Protein AF-A0A7C2WSY9-F1 (afdb_monomer)

Structure (mmCIF, N/CA/C/O backbone):
data_AF-A0A7C2WSY9-F1
#
_entry.id   AF-A0A7C2WSY9-F1
#
loop_
_atom_site.group_PDB
_atom_site.id
_atom_site.type_symbol
_atom_site.label_atom_id
_atom_site.label_alt_id
_atom_site.label_comp_id
_atom_site.label_asym_id
_atom_site.label_entity_id
_atom_site.label_seq_id
_atom_site.pdbx_PDB_ins_code
_atom_site.Cartn_x
_atom_site.Cartn_y
_atom_site.Cartn_z
_atom_site.occupancy
_atom_site.B_iso_or_equiv
_atom_site.auth_seq_id
_atom_site.auth_comp_id
_atom_site.auth_asym_id
_atom_site.auth_atom_id
_atom_site.pdbx_PDB_model_num
ATOM 1 N N . MET A 1 1 ? 40.449 -12.093 52.327 1.00 39.75 1 MET A N 1
ATOM 2 C CA . MET A 1 1 ? 40.693 -12.736 51.016 1.00 39.75 1 MET A CA 1
ATOM 3 C C . MET A 1 1 ? 39.395 -12.578 50.233 1.00 39.75 1 MET A C 1
ATOM 5 O O . MET A 1 1 ? 38.445 -13.254 50.571 1.00 39.75 1 MET A O 1
ATOM 9 N N . GLY A 1 2 ? 39.180 -11.594 49.364 1.00 43.72 2 GLY A N 1
ATOM 10 C CA . GLY A 1 2 ? 40.119 -10.912 48.481 1.00 43.72 2 GLY A CA 1
ATOM 11 C C . GLY A 1 2 ? 40.307 -11.755 47.226 1.00 43.72 2 GLY A C 1
ATOM 12 O O . GLY A 1 2 ? 41.132 -12.657 47.280 1.00 43.72 2 GLY A O 1
ATOM 13 N N . MET A 1 3 ? 39.530 -11.483 46.171 1.00 40.66 3 MET A N 1
ATOM 14 C CA . MET A 1 3 ? 39.887 -11.719 44.763 1.00 40.66 3 MET A CA 1
ATOM 15 C C . MET A 1 3 ? 38.864 -11.041 43.839 1.00 40.66 3 MET A C 1
ATOM 17 O O . MET A 1 3 ? 37.835 -11.588 43.460 1.00 40.66 3 MET A O 1
ATOM 21 N N . ASP A 1 4 ? 39.198 -9.790 43.556 1.00 42.44 4 ASP A N 1
ATOM 22 C CA . ASP A 1 4 ? 38.960 -9.057 42.319 1.00 42.44 4 ASP A CA 1
ATOM 23 C C . ASP A 1 4 ? 39.739 -9.728 41.174 1.00 42.44 4 ASP A C 1
ATOM 25 O O . ASP A 1 4 ? 40.917 -10.010 41.388 1.00 42.44 4 ASP A O 1
ATOM 29 N N . VAL A 1 5 ? 39.126 -9.972 40.003 1.00 46.88 5 VAL A N 1
ATOM 30 C CA . VAL A 1 5 ? 39.803 -9.855 38.692 1.00 46.88 5 VAL A CA 1
ATOM 31 C C . VAL A 1 5 ? 38.767 -9.622 37.581 1.00 46.88 5 VAL A C 1
ATOM 33 O O . VAL A 1 5 ? 37.998 -10.512 37.214 1.00 46.88 5 VAL A O 1
ATOM 36 N N . GLY A 1 6 ? 38.787 -8.419 37.009 1.00 38.09 6 GLY A N 1
ATOM 37 C CA . GLY A 1 6 ? 38.085 -8.073 35.779 1.00 38.09 6 GLY A CA 1
ATOM 38 C C . GLY A 1 6 ? 38.736 -8.619 34.501 1.00 38.09 6 GLY A C 1
ATOM 39 O O . GLY A 1 6 ? 39.876 -9.082 34.475 1.00 38.09 6 GLY A O 1
ATOM 40 N N . SER A 1 7 ? 38.014 -8.505 33.387 1.00 41.22 7 SER A N 1
ATOM 41 C CA . SER A 1 7 ? 38.583 -8.569 32.036 1.00 41.22 7 SER A CA 1
ATOM 42 C C . SER A 1 7 ? 37.776 -7.710 31.053 1.00 41.22 7 SER A C 1
ATOM 44 O O . SER A 1 7 ? 36.587 -7.486 31.278 1.00 41.22 7 SER A O 1
ATOM 46 N N . PRO A 1 8 ? 38.418 -7.157 30.003 1.00 52.62 8 PRO A N 1
ATOM 47 C CA . PRO A 1 8 ? 38.040 -5.865 29.441 1.00 52.62 8 PRO A CA 1
ATOM 48 C C . PRO A 1 8 ? 37.325 -5.975 28.089 1.00 52.62 8 PRO A C 1
ATOM 50 O O . PRO A 1 8 ? 37.760 -6.700 27.194 1.00 52.62 8 PRO A O 1
ATOM 53 N N . VAL A 1 9 ? 36.289 -5.157 27.891 1.00 44.16 9 VAL A N 1
ATOM 54 C CA . VAL A 1 9 ? 35.639 -4.970 26.586 1.00 44.16 9 VAL A CA 1
ATOM 55 C C . VAL A 1 9 ? 36.318 -3.816 25.848 1.00 44.16 9 VAL A C 1
ATOM 57 O O . VAL A 1 9 ? 36.380 -2.686 26.334 1.00 44.16 9 VAL A O 1
ATOM 60 N N . ARG A 1 10 ? 36.868 -4.108 24.665 1.00 39.12 10 ARG A N 1
ATOM 61 C CA . ARG A 1 10 ? 37.492 -3.137 23.760 1.00 39.12 10 ARG A CA 1
ATOM 62 C C . ARG A 1 10 ? 36.518 -2.696 22.661 1.00 39.12 10 ARG A C 1
ATOM 64 O O . ARG A 1 10 ? 35.954 -3.531 21.973 1.00 39.12 10 ARG A O 1
ATOM 71 N N . PHE A 1 11 ? 36.520 -1.377 22.441 1.00 35.31 11 PHE A N 1
ATOM 72 C CA . PHE A 1 11 ? 36.383 -0.649 21.167 1.00 35.31 11 PHE A CA 1
ATOM 73 C C . PHE A 1 11 ? 35.037 -0.630 20.419 1.00 35.31 11 PHE A C 1
ATOM 75 O O . PHE A 1 11 ? 34.724 -1.552 19.683 1.00 35.31 11 PHE A O 1
ATOM 82 N N . TRP A 1 12 ? 34.403 0.554 20.382 1.00 32.97 12 TRP A N 1
ATOM 83 C CA . TRP A 1 12 ? 34.396 1.419 19.184 1.00 32.97 12 TRP A CA 1
ATOM 84 C C . TRP A 1 12 ? 33.869 2.831 19.525 1.00 32.97 12 TRP A C 1
ATOM 86 O O . TRP A 1 12 ? 32.795 2.977 20.098 1.00 32.97 12 TRP A O 1
ATOM 96 N N . ARG A 1 13 ? 34.624 3.890 19.194 1.00 42.78 13 ARG A N 1
ATOM 97 C CA . ARG A 1 13 ? 34.192 5.302 19.297 1.00 42.78 13 ARG A CA 1
ATOM 98 C C . ARG A 1 13 ? 34.085 5.897 17.887 1.00 42.78 13 ARG A C 1
ATOM 100 O O . ARG A 1 13 ? 35.075 5.813 17.158 1.00 42.78 13 ARG A O 1
ATOM 107 N N . PRO A 1 14 ? 32.982 6.567 17.506 1.00 47.06 14 PRO A N 1
ATOM 108 C CA . PRO A 1 14 ? 32.918 7.294 16.245 1.00 47.06 14 PRO A CA 1
ATOM 109 C C . PRO A 1 14 ? 33.588 8.671 16.365 1.00 47.06 14 PRO A C 1
ATOM 111 O O . PRO A 1 14 ? 33.345 9.430 17.305 1.00 47.06 14 PRO A O 1
ATOM 114 N N . ARG A 1 15 ? 34.429 9.008 15.380 1.00 39.44 15 ARG A N 1
ATOM 115 C CA . ARG A 1 15 ? 34.988 10.351 15.167 1.00 39.44 15 ARG A CA 1
ATOM 116 C C . ARG A 1 15 ? 33.919 11.255 14.540 1.00 39.44 15 ARG A C 1
ATOM 118 O O . ARG A 1 15 ? 33.453 10.968 13.445 1.00 39.44 15 ARG A O 1
ATOM 125 N N . ARG A 1 16 ? 33.582 12.368 15.199 1.00 48.66 16 ARG A N 1
ATOM 126 C CA . ARG A 1 16 ? 32.858 13.500 14.589 1.00 48.66 16 ARG A CA 1
ATOM 127 C C . ARG A 1 16 ? 33.853 14.438 13.883 1.00 48.66 16 ARG A C 1
ATOM 129 O O . ARG A 1 16 ? 34.928 14.672 14.440 1.00 48.66 16 ARG A O 1
ATOM 136 N N . PRO A 1 17 ? 33.526 15.007 12.710 1.00 47.44 17 PRO A N 1
ATOM 137 C CA . PRO A 1 17 ? 34.321 16.063 12.093 1.00 47.44 17 PRO A CA 1
ATOM 138 C C . PRO A 1 17 ? 33.968 17.422 12.722 1.00 47.44 17 PRO A C 1
ATOM 140 O O . PRO A 1 17 ? 32.801 17.799 12.797 1.00 47.44 17 PRO A O 1
ATOM 143 N N . MET A 1 18 ? 34.973 18.168 13.188 1.00 41.06 18 MET A N 1
ATOM 144 C CA . MET A 1 18 ? 34.807 19.574 13.568 1.00 41.06 18 MET A CA 1
ATOM 145 C C . MET A 1 18 ? 34.804 20.451 12.311 1.00 41.06 18 MET A C 1
ATOM 147 O O . MET A 1 18 ? 35.831 20.595 11.650 1.00 41.06 18 MET A O 1
ATOM 151 N N . CYS A 1 19 ? 33.669 21.099 12.045 1.00 39.06 19 CYS A N 1
ATOM 152 C CA . CYS A 1 19 ? 33.615 22.355 11.303 1.00 39.06 19 CYS A CA 1
ATOM 153 C C . CYS A 1 19 ? 34.412 23.417 12.070 1.00 39.06 19 CYS A C 1
ATOM 155 O O . CYS A 1 19 ? 34.087 23.735 13.214 1.00 39.06 19 CYS A O 1
ATOM 157 N N . ARG A 1 20 ? 35.438 23.998 11.441 1.00 44.50 20 ARG A N 1
ATOM 158 C CA . ARG A 1 20 ? 36.060 25.234 11.922 1.00 44.50 20 ARG A CA 1
ATOM 159 C C . ARG A 1 20 ? 35.794 26.342 10.915 1.00 44.50 20 ARG A C 1
ATOM 161 O O . ARG A 1 20 ? 36.256 26.295 9.780 1.00 44.50 20 ARG A O 1
ATOM 168 N N . MET A 1 21 ? 35.013 27.304 11.395 1.00 39.88 21 MET A N 1
ATOM 169 C CA . MET A 1 21 ? 34.672 28.589 10.802 1.00 39.88 21 MET A CA 1
ATOM 170 C C . MET A 1 21 ? 35.836 29.244 10.054 1.00 39.88 21 MET A C 1
ATOM 172 O O . MET A 1 21 ? 36.931 29.418 10.595 1.00 39.88 21 MET A O 1
ATOM 176 N N . GLN A 1 22 ? 35.527 29.712 8.848 1.00 40.06 22 GLN A N 1
ATOM 177 C CA . GLN A 1 22 ? 36.238 30.798 8.190 1.00 40.06 22 GLN A CA 1
ATOM 178 C C . GLN A 1 22 ? 36.118 32.063 9.054 1.00 40.06 22 GLN A C 1
ATOM 180 O O . GLN A 1 22 ? 35.025 32.584 9.260 1.00 40.06 22 GLN A O 1
ATOM 185 N N . ARG A 1 23 ? 37.250 32.575 9.544 1.00 43.72 23 ARG A N 1
ATOM 186 C CA . ARG A 1 23 ? 37.395 33.993 9.885 1.00 43.72 23 ARG A CA 1
ATOM 187 C C . ARG A 1 23 ? 38.356 34.609 8.886 1.00 43.72 23 ARG A C 1
ATOM 189 O O . ARG A 1 23 ? 39.555 34.345 8.921 1.00 43.72 23 ARG A O 1
ATOM 196 N N . ALA A 1 24 ? 37.796 35.410 7.992 1.00 44.59 24 ALA A N 1
ATOM 197 C CA . ALA A 1 24 ? 38.531 36.435 7.283 1.00 44.59 24 ALA A CA 1
ATOM 198 C C . ALA A 1 24 ? 38.871 37.543 8.289 1.00 44.59 24 ALA A C 1
ATOM 200 O O . ALA A 1 24 ? 37.976 38.140 8.880 1.00 44.59 24 ALA A O 1
ATOM 201 N N . SER A 1 25 ? 40.158 37.801 8.502 1.00 41.53 25 SER A N 1
ATOM 202 C CA . SER A 1 25 ? 40.624 39.070 9.060 1.00 41.53 25 SER A CA 1
ATOM 203 C C . SER A 1 25 ? 42.056 39.317 8.594 1.00 41.53 25 SER A C 1
ATOM 205 O O . SER A 1 25 ? 42.996 38.656 9.034 1.00 41.53 25 SER A O 1
ATOM 207 N N . GLU A 1 26 ? 42.161 40.219 7.625 1.00 47.66 26 GLU A N 1
ATOM 208 C CA . GLU A 1 26 ? 43.155 41.287 7.517 1.00 47.66 26 GLU A CA 1
ATOM 209 C C . GLU A 1 26 ? 44.466 41.106 8.293 1.00 47.66 26 GLU A C 1
ATOM 211 O O . GLU A 1 26 ? 44.500 41.169 9.520 1.00 47.66 26 GLU A O 1
ATOM 216 N N . ARG A 1 27 ? 45.579 41.018 7.555 1.00 45.59 27 ARG A N 1
ATOM 217 C CA . ARG A 1 27 ? 46.888 41.496 8.020 1.00 45.59 27 ARG A CA 1
ATOM 218 C C . ARG A 1 27 ? 47.786 41.853 6.837 1.00 45.59 27 ARG A C 1
ATOM 220 O O . ARG A 1 27 ? 48.470 41.016 6.263 1.00 45.59 27 ARG A O 1
ATOM 227 N N . SER A 1 28 ? 47.696 43.135 6.486 1.00 43.44 28 SER A N 1
ATOM 228 C CA . SER A 1 28 ? 48.807 44.063 6.241 1.00 43.44 28 SER A CA 1
ATOM 229 C C . SER A 1 28 ? 50.078 43.511 5.584 1.00 43.44 28 SER A C 1
ATOM 231 O O . SER A 1 28 ? 50.844 42.756 6.188 1.00 43.44 28 SER A O 1
ATOM 233 N N . MET A 1 29 ? 50.352 44.043 4.390 1.00 48.12 29 MET A N 1
ATOM 234 C CA . MET A 1 29 ? 51.650 44.045 3.721 1.00 48.12 29 MET A CA 1
ATOM 235 C C . MET A 1 29 ? 52.796 44.337 4.699 1.00 48.12 29 MET A C 1
ATOM 237 O O . MET A 1 29 ? 52.924 45.443 5.218 1.00 48.12 29 MET A O 1
ATOM 241 N N . ALA A 1 30 ? 53.675 43.358 4.882 1.00 42.97 30 ALA A N 1
ATOM 242 C CA . ALA A 1 30 ? 55.014 43.567 5.406 1.00 42.97 30 ALA A CA 1
ATOM 243 C C . ALA A 1 30 ? 56.000 42.936 4.422 1.00 42.97 30 ALA A C 1
ATOM 245 O O . ALA A 1 30 ? 56.237 41.728 4.423 1.00 42.97 30 ALA A O 1
ATOM 246 N N . LEU A 1 31 ? 56.552 43.788 3.556 1.00 49.16 31 LEU A N 1
ATOM 247 C CA . LEU A 1 31 ? 57.730 43.525 2.738 1.00 49.16 31 LEU A CA 1
ATOM 248 C C . LEU A 1 31 ? 58.877 43.056 3.643 1.00 49.16 31 LEU A C 1
ATOM 250 O O . LEU A 1 31 ? 59.595 43.861 4.233 1.00 49.16 31 LEU A O 1
ATOM 254 N N . LYS A 1 32 ? 59.070 41.740 3.745 1.00 42.69 32 LYS A N 1
ATOM 255 C CA . LYS A 1 32 ? 60.315 41.152 4.236 1.00 42.69 32 LYS A CA 1
ATOM 256 C C . LYS A 1 32 ? 61.066 40.569 3.053 1.00 42.69 32 LYS A C 1
ATOM 258 O O . LYS A 1 32 ? 60.797 39.464 2.596 1.00 42.69 32 LYS A O 1
ATOM 263 N N . SER A 1 33 ? 62.015 41.375 2.584 1.00 52.19 33 SER A N 1
ATOM 264 C CA . SER A 1 33 ? 63.174 40.979 1.791 1.00 52.19 33 SER A CA 1
ATOM 265 C C . SER A 1 33 ? 63.771 39.684 2.353 1.00 52.19 33 SER A C 1
ATOM 267 O O . SER A 1 33 ? 64.466 39.674 3.370 1.00 52.19 33 SER A O 1
ATOM 269 N N . GLY A 1 34 ? 63.428 38.569 1.714 1.00 39.06 34 GLY A N 1
ATOM 270 C CA . GLY A 1 34 ? 63.966 37.248 1.990 1.00 39.06 34 GLY A CA 1
ATOM 271 C C . GLY A 1 34 ? 64.846 36.845 0.822 1.00 39.06 34 GLY A C 1
ATOM 272 O O . GLY A 1 34 ? 64.336 36.469 -0.227 1.00 39.06 34 GLY A O 1
ATOM 273 N N . ARG A 1 35 ? 66.167 36.960 1.012 1.00 41.06 35 ARG A N 1
ATOM 274 C CA . ARG A 1 35 ? 67.227 36.412 0.151 1.00 41.06 35 ARG A CA 1
ATOM 275 C C . ARG A 1 35 ? 66.751 35.173 -0.605 1.00 41.06 35 ARG A C 1
ATOM 277 O O . ARG A 1 35 ? 66.494 34.138 0.009 1.00 41.06 35 ARG A O 1
ATOM 284 N N . THR A 1 36 ? 66.740 35.253 -1.930 1.00 45.00 36 THR A N 1
ATOM 285 C CA . THR A 1 36 ? 66.727 34.085 -2.807 1.00 45.00 36 THR A CA 1
ATOM 286 C C . THR A 1 36 ? 67.952 33.234 -2.475 1.00 45.00 36 THR A C 1
ATOM 288 O O . THR A 1 36 ? 69.049 33.466 -2.985 1.00 45.00 36 THR A O 1
ATOM 291 N N . LYS A 1 37 ? 67.796 32.259 -1.571 1.00 41.31 37 LYS A N 1
ATOM 292 C CA . LYS A 1 37 ? 68.724 31.133 -1.474 1.00 41.31 37 LYS A CA 1
ATOM 293 C C . LYS A 1 37 ? 68.698 30.488 -2.854 1.00 41.31 37 LYS A C 1
ATOM 295 O O . LYS A 1 37 ? 67.697 29.873 -3.215 1.00 41.31 37 LYS A O 1
ATOM 300 N N . LYS A 1 38 ? 69.774 30.670 -3.628 1.00 46.44 38 LYS A N 1
ATOM 301 C CA . LYS A 1 38 ? 70.096 29.804 -4.762 1.00 46.44 38 LYS A CA 1
ATOM 302 C C . LYS A 1 38 ? 69.968 28.376 -4.237 1.00 46.44 38 LYS A C 1
ATOM 304 O O . LYS A 1 38 ? 70.809 27.930 -3.459 1.00 46.44 38 LYS A O 1
ATOM 309 N N . LYS A 1 39 ? 68.878 27.695 -4.592 1.00 49.38 39 LYS A N 1
ATOM 310 C CA . LYS A 1 39 ? 68.845 26.241 -4.533 1.00 49.38 39 LYS A CA 1
ATOM 311 C C . LYS A 1 39 ? 69.906 25.828 -5.542 1.00 49.38 39 LYS A C 1
ATOM 313 O O . LYS A 1 39 ? 69.712 26.020 -6.738 1.00 49.38 39 LYS A O 1
ATOM 318 N N . ASN A 1 40 ? 71.066 25.398 -5.052 1.00 49.59 40 ASN A N 1
ATOM 319 C CA . ASN A 1 40 ? 71.964 24.602 -5.872 1.00 49.59 40 ASN A CA 1
ATOM 320 C C . ASN A 1 40 ? 71.099 23.447 -6.371 1.00 49.59 40 ASN A C 1
ATOM 322 O O . ASN A 1 40 ? 70.603 22.684 -5.542 1.00 49.59 40 ASN A O 1
ATOM 326 N N . LEU A 1 41 ? 70.816 23.413 -7.677 1.00 53.09 41 LEU A N 1
ATOM 327 C CA . LEU A 1 41 ? 70.209 22.246 -8.297 1.00 53.09 41 LEU A CA 1
ATOM 328 C C . LEU A 1 41 ? 71.143 21.089 -7.963 1.00 53.09 41 LEU A C 1
ATOM 330 O O . LEU A 1 41 ? 72.295 21.071 -8.400 1.00 53.09 41 LEU A O 1
ATOM 334 N N . ASP A 1 42 ? 70.672 20.206 -7.091 1.00 54.22 42 ASP A N 1
ATOM 335 C CA . ASP A 1 42 ? 71.395 19.003 -6.738 1.00 54.22 42 ASP A CA 1
ATOM 336 C C . ASP A 1 42 ? 71.545 18.195 -8.030 1.00 54.22 42 ASP A C 1
ATOM 338 O O . ASP A 1 42 ? 70.584 18.001 -8.776 1.00 54.22 42 ASP A O 1
ATOM 342 N N . ILE A 1 43 ? 72.762 17.754 -8.335 1.00 55.97 43 ILE A N 1
ATOM 343 C CA . ILE A 1 43 ? 73.077 17.008 -9.564 1.00 55.97 43 ILE A CA 1
ATOM 344 C C . ILE A 1 43 ? 72.234 15.715 -9.632 1.00 55.97 43 ILE A C 1
ATOM 346 O O . ILE A 1 43 ? 71.974 15.186 -10.713 1.00 55.97 43 ILE A O 1
ATOM 350 N N . ARG A 1 44 ? 71.719 15.252 -8.483 1.00 57.16 44 ARG A N 1
ATOM 351 C CA . ARG A 1 44 ? 70.756 14.149 -8.364 1.00 57.16 44 ARG A CA 1
ATOM 352 C C . ARG A 1 44 ? 69.373 14.440 -8.966 1.00 57.16 44 ARG A C 1
ATOM 354 O O . ARG A 1 44 ? 68.796 13.516 -9.530 1.00 57.16 44 ARG A O 1
ATOM 361 N N . ASP A 1 45 ? 68.878 15.680 -8.919 1.00 55.06 45 ASP A N 1
ATOM 362 C CA . ASP A 1 45 ? 67.602 16.069 -9.557 1.00 55.06 45 ASP A CA 1
ATOM 363 C C . ASP A 1 45 ? 67.727 16.144 -11.085 1.00 55.06 45 ASP A C 1
ATOM 365 O O . ASP A 1 45 ? 66.775 15.894 -11.817 1.00 55.06 45 ASP A O 1
ATOM 369 N N . VAL A 1 46 ? 68.923 16.444 -11.596 1.00 55.62 46 VAL A N 1
ATOM 370 C CA . VAL A 1 46 ? 69.190 16.404 -13.043 1.00 55.62 46 VAL A CA 1
ATOM 371 C C . VAL A 1 46 ? 69.315 14.951 -13.523 1.00 55.62 46 VAL A C 1
ATOM 373 O O . VAL A 1 46 ? 68.833 14.610 -14.599 1.00 55.62 46 VAL A O 1
ATOM 376 N N . GLY A 1 47 ? 69.896 14.068 -12.702 1.00 57.72 47 GLY A N 1
ATOM 377 C CA . GLY A 1 47 ? 69.975 12.630 -12.980 1.00 57.72 47 GLY A CA 1
ATOM 378 C C . GLY A 1 47 ? 68.616 11.914 -12.980 1.00 57.72 47 GLY A C 1
ATOM 379 O O . GLY A 1 47 ? 68.379 11.057 -13.834 1.00 57.72 47 GLY A O 1
ATOM 380 N N . SER A 1 48 ? 67.693 12.281 -12.082 1.00 56.91 48 SER A N 1
ATOM 381 C CA . SER A 1 48 ? 66.319 11.747 -12.085 1.00 56.91 48 SER A CA 1
ATOM 382 C C . SER A 1 48 ? 65.508 12.233 -13.295 1.00 56.91 48 SER A C 1
ATOM 384 O O . SER A 1 48 ? 64.730 11.471 -13.856 1.00 56.91 48 SER A O 1
ATOM 386 N N . MET A 1 49 ? 65.746 13.456 -13.779 1.00 49.94 49 MET A N 1
ATOM 387 C CA . MET A 1 49 ? 65.114 13.953 -15.009 1.00 49.94 49 MET A CA 1
ATOM 388 C C . MET A 1 49 ? 65.661 13.301 -16.289 1.00 49.94 49 MET A C 1
ATOM 390 O O . MET A 1 49 ? 64.893 13.067 -17.221 1.00 49.94 49 MET A O 1
ATOM 394 N N . LEU A 1 50 ? 66.959 12.977 -16.345 1.00 54.12 50 LEU A N 1
ATOM 395 C CA . LEU A 1 50 ? 67.561 12.255 -17.478 1.00 54.12 50 LEU A CA 1
ATOM 396 C C . LEU A 1 50 ? 67.068 10.805 -17.548 1.00 54.12 50 LEU A C 1
ATOM 398 O O . LEU A 1 50 ? 66.672 10.336 -18.611 1.00 54.12 50 LEU A O 1
ATOM 402 N N . THR A 1 51 ? 66.993 10.126 -16.401 1.00 58.97 51 THR A N 1
ATOM 403 C CA . THR A 1 51 ? 66.405 8.778 -16.322 1.00 58.97 51 THR A CA 1
ATOM 404 C C . THR A 1 51 ? 64.917 8.780 -16.678 1.00 58.97 51 THR A C 1
ATOM 406 O O . THR A 1 51 ? 64.467 7.882 -17.384 1.00 58.97 51 THR A O 1
ATOM 409 N N . GLN A 1 52 ? 64.172 9.823 -16.302 1.00 58.66 52 GLN A N 1
ATOM 410 C CA . GLN A 1 52 ? 62.773 10.001 -16.695 1.00 58.66 52 GLN A CA 1
ATOM 411 C C . GLN A 1 52 ? 62.606 10.296 -18.200 1.00 58.66 52 GLN A C 1
ATOM 413 O O . GLN A 1 52 ? 61.653 9.811 -18.813 1.00 58.66 52 GLN A O 1
ATOM 418 N N . GLN A 1 53 ? 63.532 11.034 -18.830 1.00 59.72 53 GLN A N 1
ATOM 419 C CA . GLN A 1 53 ? 63.570 11.182 -20.294 1.00 59.72 53 GLN A CA 1
ATOM 420 C C . GLN A 1 53 ? 63.862 9.850 -20.999 1.00 59.72 53 GLN A C 1
ATOM 422 O O . GLN A 1 53 ? 63.196 9.535 -21.985 1.00 59.72 53 GLN A O 1
ATOM 427 N N . ASP A 1 54 ? 64.787 9.045 -20.474 1.00 68.31 54 ASP A N 1
ATOM 428 C CA . ASP A 1 54 ? 65.108 7.720 -21.016 1.00 68.31 54 ASP A CA 1
ATOM 429 C C . ASP A 1 54 ? 63.975 6.699 -20.805 1.00 68.31 54 ASP A C 1
ATOM 431 O O . ASP A 1 54 ? 63.798 5.780 -21.607 1.00 68.31 54 ASP A O 1
ATOM 435 N N . GLU A 1 55 ? 63.191 6.824 -19.731 1.00 74.38 55 GLU A N 1
ATOM 436 C CA . GLU A 1 55 ? 61.982 6.024 -19.489 1.00 74.38 55 GLU A CA 1
ATOM 437 C C . GLU A 1 55 ? 60.838 6.409 -20.431 1.00 74.38 55 GLU A C 1
ATOM 439 O O . GLU A 1 55 ? 60.192 5.529 -21.002 1.00 74.38 55 GLU A O 1
ATOM 444 N N . LEU A 1 56 ? 60.632 7.707 -20.670 1.00 73.94 56 LEU A N 1
ATOM 445 C CA . LEU A 1 56 ? 59.659 8.196 -21.650 1.00 73.94 56 LEU A CA 1
ATOM 446 C C . LEU A 1 56 ? 60.039 7.794 -23.079 1.00 73.94 56 LEU A C 1
ATOM 448 O O . LEU A 1 56 ? 59.170 7.390 -23.849 1.00 73.94 56 LEU A O 1
ATOM 452 N N . ALA A 1 57 ? 61.325 7.857 -23.430 1.00 74.81 57 ALA A N 1
ATOM 453 C CA . ALA A 1 57 ? 61.821 7.431 -24.734 1.00 74.81 57 ALA A CA 1
ATOM 454 C C . ALA A 1 57 ? 61.628 5.920 -24.953 1.00 74.81 57 ALA A C 1
ATOM 456 O O . ALA A 1 57 ? 61.126 5.514 -26.002 1.00 74.81 57 ALA A O 1
ATOM 457 N N . ARG A 1 58 ? 61.935 5.089 -23.945 1.00 74.06 58 ARG A N 1
ATOM 458 C CA . ARG A 1 58 ? 61.673 3.638 -23.977 1.00 74.06 58 ARG A CA 1
ATOM 459 C C . ARG A 1 58 ? 60.183 3.323 -24.067 1.00 74.06 58 ARG A C 1
ATOM 461 O O . ARG A 1 58 ? 59.787 2.453 -24.838 1.00 74.06 58 ARG A O 1
ATOM 468 N N . TRP A 1 59 ? 59.345 4.047 -23.330 1.00 72.94 59 TRP A N 1
ATOM 469 C CA . TRP A 1 59 ? 57.893 3.891 -23.395 1.00 72.94 59 TRP A CA 1
ATOM 470 C C . TRP A 1 59 ? 57.330 4.281 -24.770 1.00 72.94 59 TRP A C 1
ATOM 472 O O . TRP A 1 59 ? 56.532 3.538 -25.335 1.00 72.94 59 TRP A O 1
ATOM 482 N N . LEU A 1 60 ? 57.796 5.384 -25.364 1.00 77.44 60 LEU A N 1
ATOM 483 C CA . LEU A 1 60 ? 57.433 5.792 -26.727 1.00 77.44 60 LEU A CA 1
ATOM 484 C C . LEU A 1 60 ? 57.890 4.774 -27.777 1.00 77.44 60 LEU A C 1
ATOM 486 O O . LEU A 1 60 ? 57.170 4.517 -28.744 1.00 77.44 60 LEU A O 1
ATOM 490 N N . GLN A 1 61 ? 59.064 4.173 -27.584 1.00 77.25 61 GLN A N 1
ATOM 491 C CA . GLN A 1 61 ? 59.553 3.108 -28.450 1.00 77.25 61 GLN A CA 1
ATOM 492 C C . GLN A 1 61 ? 58.673 1.851 -28.340 1.00 77.25 61 GLN A C 1
ATOM 494 O O . GLN 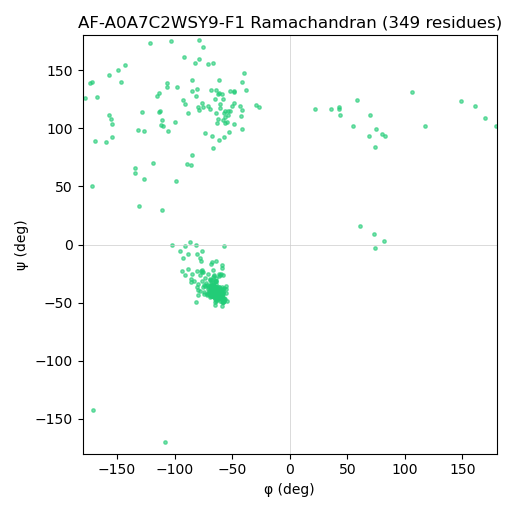A 1 61 ? 58.232 1.340 -29.368 1.00 77.25 61 GLN A O 1
ATOM 499 N N . HIS A 1 62 ? 58.300 1.429 -27.126 1.00 75.81 62 HIS A N 1
ATOM 500 C CA . HIS A 1 62 ? 57.339 0.339 -26.910 1.00 75.81 62 HIS A CA 1
ATOM 501 C C . HIS A 1 62 ? 55.949 0.637 -27.487 1.00 75.81 62 HIS A C 1
ATOM 503 O O . HIS A 1 62 ? 55.302 -0.267 -28.019 1.00 75.81 62 HIS A O 1
ATOM 509 N N . LEU A 1 63 ? 55.495 1.891 -27.414 1.00 74.44 63 LEU A N 1
ATOM 510 C CA . LEU A 1 63 ? 54.232 2.336 -28.002 1.00 74.44 63 LEU A CA 1
ATOM 511 C C . LEU A 1 63 ? 54.269 2.243 -29.532 1.00 74.44 63 LEU A C 1
ATOM 513 O O . LEU A 1 63 ? 53.275 1.874 -30.146 1.00 74.44 63 LEU A O 1
ATOM 517 N N . ARG A 1 64 ? 55.412 2.551 -30.153 1.00 77.31 64 ARG A N 1
ATOM 518 C CA . ARG A 1 64 ? 55.602 2.460 -31.605 1.00 77.31 64 ARG A CA 1
ATOM 519 C C . ARG A 1 64 ? 55.740 1.014 -32.083 1.00 77.31 64 ARG A C 1
ATOM 521 O O . ARG A 1 64 ? 55.171 0.672 -33.114 1.00 77.31 64 ARG A O 1
ATOM 528 N N . GLU A 1 65 ? 56.463 0.178 -31.342 1.00 82.25 65 GLU A N 1
ATOM 529 C CA . GLU A 1 65 ? 56.641 -1.250 -31.646 1.00 82.25 65 GLU A CA 1
ATOM 530 C C . GLU A 1 65 ? 55.334 -2.039 -31.464 1.00 82.25 65 GLU A C 1
ATOM 532 O O . GLU A 1 65 ? 55.020 -2.905 -32.277 1.00 82.25 65 GLU A O 1
ATOM 537 N N . ASN A 1 66 ? 54.521 -1.682 -30.463 1.00 84.12 66 ASN A N 1
ATOM 538 C CA . ASN A 1 66 ? 53.239 -2.328 -30.159 1.00 84.12 66 ASN A CA 1
ATOM 539 C C . ASN A 1 66 ? 52.027 -1.426 -30.452 1.00 84.12 66 ASN A C 1
ATOM 541 O O . ASN A 1 66 ? 50.987 -1.549 -29.801 1.00 84.12 66 ASN A O 1
ATOM 545 N N . ALA A 1 67 ? 52.129 -0.525 -31.434 1.00 84.75 67 ALA A N 1
ATOM 546 C CA . ALA A 1 67 ? 51.082 0.458 -31.741 1.00 84.75 67 ALA A CA 1
ATOM 547 C C . ALA A 1 67 ? 49.710 -0.188 -32.004 1.00 84.75 67 ALA A C 1
ATOM 549 O O . ALA A 1 67 ? 48.678 0.338 -31.588 1.00 84.75 67 ALA A O 1
ATOM 550 N N . LEU A 1 68 ? 49.701 -1.369 -32.631 1.00 84.75 68 LEU A N 1
ATOM 551 C CA . LEU A 1 68 ? 48.490 -2.153 -32.887 1.00 84.75 68 LEU A CA 1
ATOM 552 C C . LEU A 1 68 ? 47.798 -2.633 -31.602 1.00 84.75 68 LEU A C 1
ATOM 554 O O . LEU A 1 68 ? 46.573 -2.631 -31.539 1.00 84.75 68 LEU A O 1
ATOM 558 N N . LEU A 1 69 ? 48.561 -3.001 -30.570 1.00 87.00 69 LEU A N 1
ATOM 559 C CA . LEU A 1 69 ? 48.030 -3.460 -29.281 1.00 87.00 69 LEU A CA 1
ATOM 560 C C . LEU A 1 69 ? 47.334 -2.318 -28.532 1.00 87.00 69 LEU A C 1
ATOM 562 O O . LEU A 1 69 ? 46.221 -2.488 -28.037 1.00 87.00 69 LEU A O 1
ATOM 566 N N . TYR A 1 70 ? 47.946 -1.131 -28.510 1.00 87.31 70 TYR A N 1
ATOM 567 C CA . TYR A 1 70 ? 47.340 0.053 -27.895 1.00 87.31 70 TYR A CA 1
ATOM 568 C C . TYR A 1 70 ? 46.141 0.577 -28.695 1.00 87.31 70 TYR A C 1
ATOM 570 O O . TYR A 1 70 ? 45.152 0.993 -28.094 1.00 87.31 70 TYR A O 1
ATOM 578 N N . ALA A 1 71 ? 46.177 0.504 -30.030 1.00 88.69 71 ALA A N 1
ATOM 579 C CA . ALA A 1 71 ? 45.024 0.825 -30.870 1.00 88.69 71 ALA A CA 1
ATOM 580 C C . ALA A 1 71 ? 43.855 -0.145 -30.625 1.00 88.69 71 ALA A C 1
ATOM 582 O O . ALA A 1 71 ? 42.720 0.297 -30.462 1.00 88.69 71 ALA A O 1
ATOM 583 N N . ALA A 1 72 ? 44.125 -1.451 -30.519 1.00 90.44 72 ALA A N 1
ATOM 584 C CA . ALA A 1 72 ? 43.115 -2.452 -30.177 1.00 90.44 72 ALA A CA 1
ATOM 585 C C . ALA A 1 72 ? 42.527 -2.220 -28.775 1.00 90.44 72 ALA A C 1
ATOM 587 O O . ALA A 1 72 ? 41.311 -2.289 -28.602 1.00 90.44 72 ALA A O 1
ATOM 588 N N . ALA A 1 73 ? 43.360 -1.869 -27.790 1.00 90.00 73 ALA A N 1
ATOM 589 C CA . ALA A 1 73 ? 42.902 -1.507 -26.450 1.00 90.00 73 ALA A CA 1
ATOM 590 C C . ALA A 1 73 ? 42.038 -0.233 -26.457 1.00 90.00 73 ALA A C 1
ATOM 592 O O . ALA A 1 73 ? 40.998 -0.195 -25.804 1.00 90.00 73 ALA A O 1
ATOM 593 N N . ALA A 1 74 ? 42.413 0.789 -27.232 1.00 92.69 74 ALA A N 1
ATOM 594 C CA . ALA A 1 74 ? 41.617 2.005 -27.382 1.00 92.69 74 ALA A CA 1
ATOM 595 C C . ALA A 1 74 ? 40.254 1.716 -28.034 1.00 92.69 74 ALA A C 1
ATOM 597 O O . ALA A 1 74 ? 39.231 2.188 -27.542 1.00 92.69 74 ALA A O 1
ATOM 598 N N . VAL A 1 75 ? 40.216 0.887 -29.085 1.00 95.81 75 VAL A N 1
ATOM 599 C CA . VAL A 1 75 ? 38.961 0.436 -29.712 1.00 95.81 75 VAL A CA 1
ATOM 600 C C . VAL A 1 75 ? 38.110 -0.350 -28.718 1.00 95.81 75 VAL A C 1
ATOM 602 O O . VAL A 1 75 ? 36.916 -0.094 -28.621 1.00 95.81 75 VAL A O 1
ATOM 605 N N . PHE A 1 76 ? 38.706 -1.248 -27.932 1.00 96.25 76 PHE A N 1
ATOM 606 C CA . PHE A 1 76 ? 37.993 -1.994 -26.896 1.00 96.25 76 PHE A CA 1
ATOM 607 C C . PHE A 1 76 ? 37.359 -1.063 -25.855 1.00 96.25 76 PHE A C 1
ATOM 609 O O . PHE A 1 76 ? 36.181 -1.208 -25.540 1.00 96.25 76 PHE A O 1
ATOM 616 N N . VAL A 1 77 ? 38.092 -0.049 -25.385 1.00 96.12 77 VAL A N 1
ATOM 617 C CA . VAL A 1 77 ? 37.557 0.961 -24.458 1.00 96.12 77 VAL A CA 1
ATOM 618 C C . VAL A 1 77 ? 36.404 1.741 -25.094 1.00 96.12 77 VAL A C 1
ATOM 620 O O . VAL A 1 77 ? 35.370 1.921 -24.454 1.00 96.12 77 VAL A O 1
ATOM 623 N N . VAL A 1 78 ? 36.533 2.157 -26.357 1.00 96.56 78 VAL A N 1
ATOM 624 C CA . VAL A 1 78 ? 35.453 2.849 -27.082 1.00 96.56 78 VAL A CA 1
ATOM 625 C C . VAL A 1 78 ? 34.227 1.948 -27.234 1.00 96.56 78 VAL A C 1
ATOM 627 O O . VAL A 1 78 ? 33.112 2.413 -27.012 1.00 96.56 78 VAL A O 1
ATOM 630 N N . VAL A 1 79 ? 34.410 0.661 -27.537 1.00 97.00 79 VAL A N 1
ATOM 631 C CA . VAL A 1 79 ? 33.321 -0.325 -27.614 1.00 97.00 79 VAL A CA 1
ATOM 632 C C . VAL A 1 79 ? 32.655 -0.510 -26.251 1.00 97.00 79 VAL A C 1
ATOM 634 O O . VAL A 1 79 ? 31.430 -0.513 -26.182 1.00 97.00 79 VAL A O 1
ATOM 637 N N . CYS A 1 80 ? 33.416 -0.594 -25.157 1.00 96.19 80 CYS A N 1
ATOM 638 C CA . CYS A 1 80 ? 32.858 -0.680 -23.806 1.00 96.19 80 CYS A CA 1
ATOM 639 C C . CYS A 1 80 ? 32.062 0.575 -23.426 1.00 96.19 80 CYS A C 1
ATOM 641 O O . CYS A 1 80 ? 30.979 0.460 -22.852 1.00 96.19 80 CYS A O 1
ATOM 643 N N . ILE A 1 81 ? 32.558 1.769 -23.767 1.00 96.56 81 ILE A N 1
ATOM 644 C CA . ILE A 1 81 ? 31.834 3.026 -23.537 1.00 96.56 81 ILE A CA 1
ATOM 645 C C . ILE A 1 81 ? 30.561 3.059 -24.388 1.00 96.56 81 ILE A C 1
ATOM 647 O O . ILE A 1 81 ? 29.491 3.352 -23.860 1.00 96.56 81 ILE A O 1
ATOM 651 N N . ALA A 1 82 ? 30.645 2.709 -25.674 1.00 95.81 82 ALA A N 1
ATOM 652 C CA . ALA A 1 8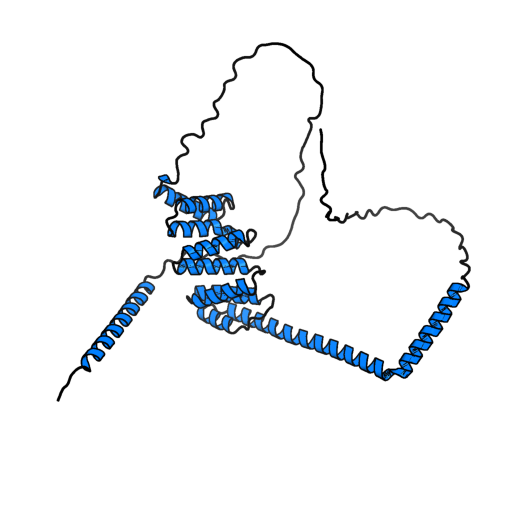2 ? 29.497 2.662 -26.575 1.00 95.81 82 ALA A CA 1
ATOM 653 C C . ALA A 1 82 ? 28.440 1.651 -26.101 1.00 95.81 82 ALA A C 1
ATOM 655 O O . ALA A 1 82 ? 27.256 1.975 -26.077 1.00 95.81 82 ALA A O 1
ATOM 656 N N . ALA A 1 83 ? 28.858 0.466 -25.647 1.00 95.44 83 ALA A N 1
ATOM 657 C CA . ALA A 1 83 ? 27.976 -0.537 -25.058 1.00 95.44 83 ALA A CA 1
ATOM 658 C C . ALA A 1 83 ? 27.329 -0.034 -23.758 1.00 95.44 83 ALA A C 1
ATOM 660 O O . ALA A 1 83 ? 26.129 -0.215 -23.562 1.00 95.44 83 ALA A O 1
ATOM 661 N N . GLY A 1 84 ? 28.087 0.654 -22.898 1.00 93.69 84 GLY A N 1
ATOM 662 C CA . GLY A 1 84 ? 27.560 1.276 -21.683 1.00 93.69 84 GLY A CA 1
ATOM 663 C C . GLY A 1 84 ? 26.533 2.375 -21.972 1.00 93.69 84 GLY A C 1
ATOM 664 O O . GLY A 1 84 ? 25.494 2.435 -21.314 1.00 93.69 84 GLY A O 1
ATOM 665 N N . VAL A 1 85 ? 26.781 3.215 -22.982 1.00 92.94 85 VAL A N 1
ATOM 666 C CA . VAL A 1 85 ? 25.832 4.242 -23.442 1.00 92.94 85 VAL A CA 1
ATOM 667 C C . VAL A 1 85 ? 24.583 3.596 -24.035 1.00 92.94 85 VAL A C 1
ATOM 669 O O . VAL A 1 85 ? 23.479 4.004 -23.687 1.00 92.94 85 VAL A O 1
ATOM 672 N N . LEU A 1 86 ? 24.733 2.560 -24.865 1.00 89.88 86 LEU A N 1
ATOM 673 C CA . LEU A 1 86 ? 23.606 1.847 -25.464 1.00 89.88 86 LEU A CA 1
ATOM 674 C C . LEU A 1 86 ? 22.746 1.153 -24.401 1.00 89.88 86 LEU A C 1
ATOM 676 O O . LEU A 1 86 ? 21.521 1.224 -24.459 1.00 89.88 86 LEU A O 1
ATOM 680 N N . TYR A 1 87 ? 23.373 0.545 -23.391 1.00 88.06 87 TYR A N 1
ATOM 681 C CA . TYR A 1 87 ? 22.669 -0.062 -22.264 1.00 88.06 87 TYR A CA 1
ATOM 682 C C . TYR A 1 87 ? 21.871 0.976 -21.465 1.00 88.06 87 TYR A C 1
ATOM 684 O O . TYR A 1 87 ? 20.694 0.760 -21.179 1.00 88.06 87 TYR A O 1
ATOM 692 N N . ARG A 1 88 ? 22.479 2.133 -21.161 1.00 84.44 88 ARG A N 1
ATOM 693 C CA . ARG A 1 88 ? 21.789 3.242 -20.480 1.00 84.44 88 ARG A CA 1
ATOM 694 C C . ARG A 1 88 ? 20.639 3.806 -21.314 1.00 84.44 88 ARG A C 1
ATOM 696 O O . ARG A 1 88 ? 19.563 4.009 -20.767 1.00 84.44 88 ARG A O 1
ATOM 703 N N . ALA A 1 89 ? 20.842 4.010 -22.616 1.00 82.44 89 ALA A N 1
ATOM 704 C CA . ALA A 1 89 ? 19.812 4.515 -23.524 1.00 82.44 89 ALA A CA 1
ATOM 705 C C . ALA A 1 89 ? 18.623 3.546 -23.646 1.00 82.44 89 ALA A C 1
ATOM 707 O O . ALA A 1 89 ? 17.469 3.974 -23.660 1.00 82.44 89 ALA A O 1
ATOM 708 N N . ASN A 1 90 ? 18.896 2.238 -23.681 1.00 80.06 90 ASN A N 1
ATOM 709 C CA . ASN A 1 90 ? 17.854 1.217 -23.700 1.00 80.06 90 ASN A CA 1
ATOM 710 C C . ASN A 1 90 ? 17.065 1.172 -22.379 1.00 80.06 90 ASN A C 1
ATOM 712 O O . ASN A 1 90 ? 15.843 1.051 -22.402 1.00 80.06 90 ASN A O 1
ATOM 716 N N . GLN A 1 91 ? 17.729 1.323 -21.225 1.00 75.94 91 GLN A N 1
ATOM 717 C CA . GLN A 1 91 ? 17.026 1.411 -19.938 1.00 75.94 91 GLN A CA 1
ATOM 718 C C . GLN A 1 91 ? 16.165 2.676 -19.826 1.00 75.94 91 GLN A C 1
ATOM 720 O O . GLN A 1 91 ? 14.993 2.584 -19.457 1.00 75.94 91 GLN A O 1
ATOM 725 N N . SER A 1 92 ? 16.702 3.839 -20.211 1.00 72.75 92 SER A N 1
ATOM 726 C CA . SER A 1 92 ? 15.983 5.114 -20.107 1.00 72.75 92 SER A CA 1
ATOM 727 C C . SER A 1 92 ? 14.748 5.181 -21.008 1.00 72.75 92 SER A C 1
ATOM 729 O O . SER A 1 92 ? 13.761 5.826 -20.664 1.00 72.75 92 SER A O 1
ATOM 731 N N . ALA A 1 93 ? 14.779 4.502 -22.161 1.00 75.25 93 ALA A N 1
ATOM 732 C CA . ALA A 1 93 ? 13.627 4.424 -23.057 1.00 75.25 93 ALA A CA 1
ATOM 733 C C . ALA A 1 93 ? 12.440 3.703 -22.394 1.00 75.25 93 ALA A C 1
ATOM 735 O O . ALA A 1 93 ? 11.300 4.149 -22.519 1.00 75.25 93 ALA A O 1
ATOM 736 N N . GLY A 1 94 ? 12.710 2.633 -21.638 1.00 74.50 94 GLY A N 1
ATOM 737 C CA . GLY A 1 94 ? 11.688 1.924 -20.868 1.00 74.50 94 GLY A CA 1
ATOM 738 C C . GLY A 1 94 ? 11.067 2.798 -19.777 1.00 74.50 94 GLY A C 1
ATOM 739 O O . GLY A 1 94 ? 9.849 2.820 -19.636 1.00 74.50 94 GLY A O 1
ATOM 740 N N . GLU A 1 95 ? 11.884 3.563 -19.049 1.00 78.12 95 GLU A N 1
ATOM 741 C CA . GLU A 1 95 ? 11.414 4.460 -17.982 1.00 78.12 95 GLU A CA 1
ATOM 742 C C . GLU A 1 95 ? 10.483 5.564 -18.506 1.00 78.12 95 GLU A C 1
ATOM 744 O O . GLU A 1 95 ? 9.409 5.787 -17.946 1.00 78.12 95 GLU A O 1
ATOM 749 N N . GLN A 1 96 ? 10.833 6.222 -19.617 1.00 78.06 96 GLN A N 1
ATOM 750 C CA . GLN A 1 96 ? 9.983 7.280 -20.178 1.00 78.06 96 GLN A CA 1
ATOM 751 C C . GLN A 1 96 ? 8.656 6.751 -20.731 1.00 78.06 96 GLN A C 1
ATOM 753 O O . GLN A 1 96 ? 7.612 7.396 -20.588 1.00 78.06 96 GLN A O 1
ATOM 758 N N . LEU A 1 97 ? 8.670 5.563 -21.338 1.00 81.88 97 LEU A N 1
ATOM 759 C CA . LEU A 1 97 ? 7.444 4.919 -21.803 1.00 81.88 97 LEU A CA 1
ATOM 760 C C . LEU A 1 97 ? 6.508 4.586 -20.635 1.00 81.88 97 LEU A C 1
ATOM 762 O O . LEU A 1 97 ? 5.305 4.804 -20.754 1.00 81.88 97 LEU A O 1
ATOM 766 N N . ARG A 1 98 ? 7.042 4.144 -19.487 1.00 84.31 98 ARG A N 1
ATOM 767 C CA . ARG A 1 98 ? 6.228 3.912 -18.282 1.00 84.31 98 ARG A CA 1
ATOM 768 C C . ARG A 1 98 ? 5.606 5.197 -17.762 1.00 84.31 98 ARG A C 1
ATOM 770 O O . ARG A 1 98 ? 4.403 5.216 -17.547 1.00 84.31 98 ARG A O 1
ATOM 777 N N . LEU A 1 99 ? 6.385 6.271 -17.613 1.00 84.00 99 LEU A N 1
ATOM 778 C CA . LEU A 1 99 ? 5.865 7.537 -17.085 1.00 84.00 99 LEU A CA 1
ATOM 779 C C . LEU A 1 99 ? 4.759 8.118 -17.979 1.00 84.00 99 LEU A C 1
ATOM 781 O O . LEU A 1 99 ? 3.737 8.591 -17.488 1.00 84.00 99 LEU A O 1
ATOM 785 N N . THR A 1 100 ? 4.939 8.057 -19.299 1.00 87.94 100 THR A N 1
ATOM 786 C CA . THR A 1 100 ? 3.926 8.539 -20.251 1.00 87.94 100 THR A CA 1
ATOM 787 C C . THR A 1 100 ? 2.678 7.656 -20.274 1.00 87.94 100 THR A C 1
ATOM 789 O O . THR A 1 100 ? 1.568 8.184 -20.336 1.00 87.94 100 THR A O 1
ATOM 792 N N . ALA A 1 101 ? 2.830 6.330 -20.185 1.00 88.69 101 ALA A N 1
ATOM 793 C CA . ALA A 1 101 ? 1.706 5.403 -20.070 1.00 88.69 101 ALA A CA 1
ATOM 794 C C . ALA A 1 101 ? 0.952 5.581 -18.743 1.00 88.69 101 ALA A C 1
ATOM 796 O O . ALA A 1 101 ? -0.275 5.631 -18.747 1.00 88.69 101 ALA A O 1
ATOM 797 N N . TYR A 1 102 ? 1.676 5.757 -17.637 1.00 90.62 102 TYR A N 1
ATOM 798 C CA . TYR A 1 102 ? 1.118 6.046 -16.318 1.00 90.62 102 TYR A CA 1
ATOM 799 C C . TYR A 1 102 ? 0.335 7.359 -16.323 1.00 90.62 102 TYR A C 1
ATOM 801 O O . TYR A 1 102 ? -0.830 7.381 -15.939 1.00 90.62 102 TYR A O 1
ATOM 809 N N . GLY A 1 103 ? 0.918 8.433 -16.863 1.00 90.62 103 GLY A N 1
ATOM 810 C CA . GLY A 1 103 ? 0.236 9.721 -16.984 1.00 90.62 103 GLY A CA 1
ATOM 811 C C . GLY A 1 103 ? -1.051 9.648 -17.811 1.00 90.62 103 GLY A C 1
ATOM 812 O O . GLY A 1 103 ? -2.028 10.300 -17.462 1.00 90.62 103 GLY A O 1
ATOM 813 N N . ARG A 1 104 ? -1.086 8.828 -18.873 1.00 91.56 104 ARG A N 1
ATOM 814 C CA . ARG A 1 104 ? -2.322 8.570 -19.633 1.00 91.56 104 ARG A CA 1
ATOM 815 C C . ARG A 1 104 ? -3.335 7.757 -18.837 1.00 91.56 104 ARG A C 1
ATOM 817 O O . ARG A 1 104 ? -4.503 8.111 -18.846 1.00 91.56 104 ARG A O 1
ATOM 824 N N . ALA A 1 105 ? -2.901 6.714 -18.132 1.00 92.69 105 ALA A N 1
ATOM 825 C CA . ALA A 1 105 ? -3.793 5.922 -17.291 1.00 92.69 105 ALA A CA 1
ATOM 826 C C . ALA A 1 105 ? -4.476 6.798 -16.228 1.00 92.69 105 ALA A C 1
ATOM 828 O O . ALA A 1 105 ? -5.678 6.693 -16.019 1.00 92.69 105 ALA A O 1
ATOM 829 N N . MET A 1 106 ? -3.741 7.731 -15.619 1.00 92.69 106 MET A N 1
ATOM 830 C CA . MET A 1 106 ? -4.290 8.647 -14.615 1.00 92.69 106 MET A CA 1
ATOM 831 C C . MET A 1 106 ? -5.305 9.662 -15.168 1.00 92.69 106 MET A C 1
ATOM 833 O O . MET A 1 106 ? -6.030 10.259 -14.377 1.00 92.69 106 MET A O 1
ATOM 837 N N . GLN A 1 107 ? -5.384 9.858 -16.491 1.00 92.62 107 GLN A N 1
ATOM 838 C CA . GLN A 1 107 ? -6.411 10.703 -17.121 1.00 92.62 107 GLN A CA 1
ATOM 839 C C . GLN A 1 107 ? -7.755 9.991 -17.277 1.00 92.62 107 GLN A C 1
ATOM 841 O O . GLN A 1 107 ? -8.776 10.663 -17.388 1.00 92.62 107 GLN A O 1
ATOM 846 N N . GLU A 1 108 ? -7.770 8.657 -17.287 1.00 92.31 108 GLU A N 1
ATOM 847 C CA . GLU A 1 108 ? -9.016 7.893 -17.312 1.00 92.31 108 GLU A CA 1
ATOM 848 C C . GLU A 1 108 ? -9.772 8.152 -16.014 1.00 92.31 108 GLU A C 1
ATOM 850 O O . GLU A 1 108 ? -9.195 7.961 -14.948 1.00 92.31 108 GLU A O 1
ATOM 855 N N . GLU A 1 109 ? -11.030 8.590 -16.075 1.00 90.75 109 GLU A N 1
ATOM 856 C CA . GLU A 1 109 ? -11.848 8.852 -14.880 1.00 90.75 109 GLU A CA 1
ATOM 857 C C . GLU A 1 109 ? -12.388 7.551 -14.272 1.00 90.75 109 GLU A C 1
ATOM 859 O O . GLU A 1 109 ? -12.363 7.382 -13.049 1.00 90.75 109 GLU A O 1
ATOM 864 N N . ASP A 1 110 ? -12.801 6.620 -15.137 1.00 95.19 110 ASP A N 1
ATOM 865 C CA . ASP A 1 110 ? -13.333 5.315 -14.760 1.00 95.19 110 ASP A CA 1
ATOM 866 C C . ASP A 1 110 ? -12.256 4.411 -14.139 1.00 95.19 110 ASP A C 1
ATOM 868 O O . ASP A 1 110 ? -11.149 4.253 -14.665 1.00 95.19 110 ASP A O 1
ATOM 872 N N . ALA A 1 111 ? -12.595 3.784 -13.012 1.00 94.00 111 ALA A N 1
ATOM 873 C CA . ALA A 1 111 ? -11.664 2.950 -12.263 1.00 94.00 111 ALA A CA 1
ATOM 874 C C . ALA A 1 111 ? -11.299 1.669 -13.028 1.00 94.00 111 ALA A C 1
ATOM 876 O O . ALA A 1 111 ? -10.138 1.259 -13.006 1.00 94.00 111 ALA A O 1
ATOM 877 N N . ALA A 1 112 ? -12.248 1.055 -13.741 1.00 94.19 112 ALA A N 1
ATOM 878 C CA . ALA A 1 112 ? -11.989 -0.170 -14.493 1.00 94.19 112 ALA A CA 1
ATOM 879 C C . ALA A 1 112 ? -11.117 0.098 -15.733 1.00 94.19 112 ALA A C 1
ATOM 881 O O . ALA A 1 112 ? -10.152 -0.633 -15.984 1.00 94.19 112 ALA A O 1
ATOM 882 N N . ALA A 1 113 ? -11.391 1.179 -16.470 1.00 94.62 113 ALA A N 1
ATOM 883 C CA . ALA A 1 113 ? -10.565 1.630 -17.587 1.00 94.62 113 ALA A CA 1
ATOM 884 C C . ALA A 1 113 ? -9.139 1.980 -17.135 1.00 94.62 113 ALA A C 1
ATOM 886 O O . ALA A 1 113 ? -8.165 1.514 -17.740 1.00 94.62 113 ALA A O 1
ATOM 887 N N . ARG A 1 114 ? -9.005 2.722 -16.025 1.00 95.69 114 ARG A N 1
ATOM 888 C CA . ARG A 1 114 ? -7.704 3.046 -15.427 1.00 95.69 114 ARG A CA 1
ATOM 889 C C . ARG A 1 114 ? -6.946 1.786 -15.019 1.00 95.69 114 ARG A C 1
ATOM 891 O O . ARG A 1 114 ? -5.768 1.664 -15.348 1.00 95.69 114 ARG A O 1
ATOM 898 N N . LEU A 1 115 ? -7.607 0.827 -14.369 1.00 95.19 115 LEU A N 1
ATOM 899 C CA . LEU A 1 115 ? -6.994 -0.446 -13.980 1.00 95.19 115 LEU A CA 1
ATOM 900 C C . LEU A 1 115 ? -6.436 -1.188 -15.201 1.00 95.19 115 LEU A C 1
ATOM 902 O O . LEU A 1 115 ? -5.264 -1.561 -15.217 1.00 95.19 115 LEU A O 1
ATOM 906 N N . ALA A 1 116 ? -7.237 -1.329 -16.259 1.00 94.56 116 ALA A N 1
ATOM 907 C CA . ALA A 1 116 ? -6.811 -1.991 -17.489 1.00 94.56 116 ALA A CA 1
ATOM 908 C C . ALA A 1 116 ? -5.659 -1.252 -18.199 1.00 94.56 116 ALA A C 1
ATOM 910 O O . ALA A 1 116 ? -4.866 -1.866 -18.918 1.00 94.56 116 ALA A O 1
ATOM 911 N N . ALA A 1 117 ? -5.561 0.071 -18.054 1.00 93.38 117 ALA A N 1
ATOM 912 C CA . ALA A 1 117 ? -4.429 0.840 -18.560 1.00 93.38 117 ALA A CA 1
ATOM 913 C C . ALA A 1 117 ? -3.158 0.591 -17.729 1.00 93.38 117 ALA A C 1
ATOM 915 O O . ALA A 1 117 ? -2.097 0.360 -18.309 1.00 93.38 117 ALA A O 1
ATOM 916 N N . LEU A 1 118 ? -3.272 0.570 -16.397 1.00 93.50 118 LEU A N 1
ATOM 917 C CA . LEU A 1 118 ? -2.157 0.322 -15.477 1.00 93.50 118 LEU A CA 1
ATOM 918 C C . LEU A 1 118 ? -1.589 -1.098 -15.614 1.00 93.50 118 LEU A C 1
ATOM 920 O O . LEU A 1 118 ? -0.373 -1.267 -15.610 1.00 93.50 118 LEU A O 1
ATOM 924 N N . GLU A 1 119 ? -2.434 -2.109 -15.826 1.00 92.94 119 GLU A N 1
ATOM 925 C CA . GLU A 1 119 ? -2.004 -3.505 -16.028 1.00 92.94 119 GLU A CA 1
ATOM 926 C C . GLU A 1 119 ? -1.121 -3.702 -17.266 1.00 92.94 119 GLU A C 1
ATOM 928 O O . GLU A 1 119 ? -0.291 -4.610 -17.314 1.00 92.94 119 GLU A O 1
ATOM 933 N N . ARG A 1 120 ? -1.274 -2.844 -18.281 1.00 90.88 120 ARG A N 1
ATOM 934 C CA . ARG A 1 120 ? -0.456 -2.900 -19.500 1.00 90.88 120 ARG A CA 1
ATOM 935 C C . ARG A 1 120 ? 0.940 -2.314 -19.300 1.00 90.88 120 ARG A C 1
ATOM 937 O O . ARG A 1 120 ? 1.783 -2.466 -20.185 1.00 90.88 120 ARG A O 1
ATOM 944 N N . ILE A 1 121 ? 1.193 -1.633 -18.182 1.00 90.62 121 ILE A N 1
ATOM 945 C CA . ILE A 1 121 ? 2.483 -1.005 -17.905 1.00 90.62 121 ILE A CA 1
ATOM 946 C C . ILE A 1 121 ? 3.457 -2.080 -17.400 1.00 90.62 121 ILE A C 1
ATOM 948 O O . ILE A 1 121 ? 3.229 -2.679 -16.349 1.00 90.62 121 ILE A O 1
ATOM 952 N N . PRO A 1 122 ? 4.573 -2.334 -18.107 1.00 87.44 122 PRO A N 1
ATOM 953 C CA . PRO A 1 122 ? 5.548 -3.319 -17.667 1.00 87.44 122 PRO A CA 1
ATOM 954 C C . PRO A 1 122 ? 6.281 -2.827 -16.413 1.00 87.44 122 PRO A C 1
ATOM 956 O O . PRO A 1 122 ? 7.026 -1.842 -16.461 1.00 87.44 122 PRO A O 1
ATOM 959 N N . ILE A 1 123 ? 6.105 -3.551 -15.308 1.00 86.69 123 ILE A N 1
ATOM 960 C CA . ILE A 1 123 ? 6.744 -3.260 -14.020 1.00 86.69 123 ILE A CA 1
ATOM 961 C C . ILE A 1 123 ? 8.223 -3.670 -14.070 1.00 86.69 123 ILE A C 1
ATOM 963 O O . ILE A 1 123 ? 8.550 -4.834 -14.302 1.00 86.69 123 ILE A O 1
ATOM 967 N N . GLY A 1 124 ? 9.123 -2.698 -13.891 1.00 82.81 124 GLY A N 1
ATOM 968 C CA . GLY A 1 124 ? 10.575 -2.902 -13.795 1.00 82.81 124 GLY A CA 1
ATOM 969 C C . GLY A 1 124 ? 11.104 -2.698 -12.371 1.00 82.81 124 GLY A C 1
ATOM 970 O O . GLY A 1 124 ? 10.328 -2.532 -11.442 1.00 82.81 124 GLY A O 1
ATOM 971 N N . ARG A 1 125 ? 12.428 -2.650 -12.182 1.00 77.38 125 ARG A N 1
ATOM 972 C CA . ARG A 1 125 ? 13.055 -2.209 -10.915 1.00 77.38 125 ARG A CA 1
ATOM 973 C C . ARG A 1 125 ? 13.513 -0.752 -11.005 1.00 77.38 125 ARG A C 1
ATOM 975 O O . ARG A 1 125 ? 14.697 -0.465 -10.851 1.00 77.38 125 ARG A O 1
ATOM 982 N N . ASP A 1 126 ? 12.602 0.140 -11.359 1.00 80.25 126 ASP A N 1
ATOM 983 C CA . ASP A 1 126 ? 12.841 1.582 -11.385 1.00 80.25 126 ASP A CA 1
ATOM 984 C C . ASP A 1 126 ? 12.194 2.261 -10.169 1.00 80.25 126 ASP A C 1
ATOM 986 O O . ASP A 1 126 ? 11.512 1.628 -9.361 1.00 80.25 126 ASP A O 1
ATOM 990 N N . GLN A 1 127 ? 12.430 3.564 -10.024 1.00 78.88 127 GLN A N 1
ATOM 991 C CA . GLN A 1 127 ? 11.884 4.345 -8.912 1.00 78.88 127 GLN A CA 1
ATOM 992 C C . GLN A 1 127 ? 10.350 4.482 -8.957 1.00 78.88 127 GLN A C 1
ATOM 994 O O . GLN A 1 127 ? 9.734 4.724 -7.926 1.00 78.88 127 GLN A O 1
ATOM 999 N N . TRP A 1 128 ? 9.741 4.319 -10.137 1.00 83.00 128 TRP A N 1
ATOM 1000 C CA . TRP A 1 128 ? 8.311 4.544 -10.370 1.00 83.00 128 TRP A CA 1
ATOM 1001 C C . TRP A 1 128 ? 7.471 3.273 -10.234 1.00 83.00 128 TRP A C 1
ATOM 1003 O O . TRP A 1 128 ? 6.279 3.364 -9.964 1.00 83.00 128 TRP A O 1
ATOM 1013 N N . SER A 1 129 ? 8.059 2.083 -10.388 1.00 90.38 129 SER A N 1
ATOM 1014 C CA . SER A 1 129 ? 7.326 0.816 -10.280 1.00 90.38 129 SER A CA 1
ATOM 1015 C C . SER A 1 129 ? 6.578 0.646 -8.964 1.00 90.38 129 SER A C 1
ATOM 1017 O O . SER A 1 129 ? 5.465 0.130 -8.974 1.00 90.38 129 SER A O 1
ATOM 1019 N N . ALA A 1 130 ? 7.164 1.081 -7.844 1.00 93.06 130 ALA A N 1
ATOM 1020 C CA . ALA A 1 130 ? 6.508 1.000 -6.540 1.00 93.06 130 ALA A CA 1
ATOM 1021 C C . ALA A 1 130 ? 5.225 1.845 -6.499 1.00 93.06 130 ALA A C 1
ATOM 1023 O O . ALA A 1 130 ? 4.197 1.381 -6.013 1.00 93.06 130 ALA A O 1
ATOM 1024 N N . GLU A 1 131 ? 5.280 3.055 -7.063 1.00 93.19 131 GLU A N 1
ATOM 1025 C CA . GLU A 1 131 ? 4.123 3.940 -7.198 1.00 93.19 131 GLU A CA 1
ATOM 1026 C C . GLU A 1 131 ? 3.076 3.326 -8.127 1.00 93.19 131 GLU A C 1
ATOM 1028 O O . GLU A 1 131 ? 1.925 3.181 -7.736 1.00 93.19 131 GLU A O 1
ATOM 1033 N N . VAL A 1 132 ? 3.474 2.901 -9.330 1.00 93.94 132 VAL A N 1
ATOM 1034 C CA . VAL A 1 132 ? 2.550 2.327 -10.320 1.00 93.94 132 VAL A CA 1
ATOM 1035 C C . VAL A 1 132 ? 1.838 1.097 -9.758 1.00 93.94 132 VAL A C 1
ATOM 1037 O O . VAL A 1 132 ? 0.628 0.975 -9.925 1.00 93.94 132 VAL A O 1
ATOM 1040 N N . LEU A 1 133 ? 2.555 0.205 -9.067 1.00 95.19 133 LEU A N 1
ATOM 1041 C CA . LEU A 1 133 ? 1.957 -0.959 -8.411 1.00 95.19 133 LEU A CA 1
ATOM 1042 C C . LEU A 1 133 ? 0.997 -0.568 -7.290 1.00 95.19 133 LEU A C 1
ATOM 1044 O O . LEU A 1 133 ? -0.084 -1.141 -7.187 1.00 95.19 133 LEU A O 1
ATOM 1048 N N . TYR A 1 134 ? 1.374 0.403 -6.461 1.00 96.69 134 TYR A N 1
ATOM 1049 C CA . TYR A 1 134 ? 0.509 0.882 -5.393 1.00 96.69 134 TYR A CA 1
ATOM 1050 C C . TYR A 1 134 ? -0.785 1.491 -5.949 1.00 96.69 134 TYR A C 1
ATOM 1052 O O . TYR A 1 134 ? -1.874 1.109 -5.526 1.00 96.69 134 TYR A O 1
ATOM 1060 N N . ILE A 1 135 ? -0.679 2.357 -6.959 1.00 96.38 135 ILE A N 1
ATOM 1061 C CA . ILE A 1 135 ? -1.831 2.982 -7.618 1.00 96.38 135 ILE A CA 1
ATOM 1062 C C . ILE A 1 135 ? -2.678 1.949 -8.366 1.00 96.38 135 ILE A C 1
ATOM 1064 O O . ILE A 1 135 ? -3.905 2.065 -8.390 1.00 96.38 135 ILE A O 1
ATOM 1068 N N . LEU A 1 136 ? -2.059 0.917 -8.947 1.00 96.56 136 LEU A N 1
ATOM 1069 C CA . LEU A 1 136 ? -2.774 -0.227 -9.513 1.00 96.56 136 LEU A 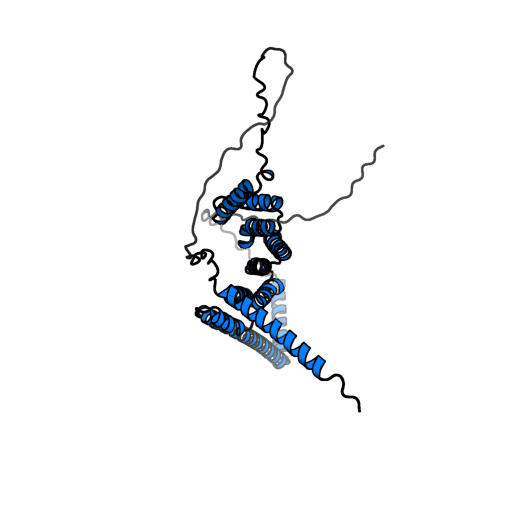CA 1
ATOM 1070 C C . LEU A 1 136 ? -3.601 -0.924 -8.430 1.00 96.56 136 LEU A C 1
ATOM 1072 O O . LEU A 1 136 ? -4.777 -1.194 -8.661 1.00 96.56 136 LEU A O 1
ATOM 1076 N N . GLY A 1 137 ? -3.024 -1.138 -7.245 1.00 97.12 137 GLY A N 1
ATOM 1077 C CA . GLY A 1 137 ? -3.727 -1.678 -6.086 1.00 97.12 137 GLY A CA 1
ATOM 1078 C C . GLY A 1 137 ? -4.912 -0.815 -5.656 1.00 97.12 137 GLY A C 1
ATOM 1079 O O . GLY A 1 137 ? -6.037 -1.303 -5.606 1.00 97.12 137 GLY A O 1
ATOM 1080 N N . GLU A 1 138 ? -4.705 0.485 -5.433 1.00 97.12 138 GLU A N 1
ATOM 1081 C CA . GLU A 1 138 ? -5.785 1.410 -5.055 1.00 97.12 138 GLU A CA 1
ATOM 1082 C C . GLU A 1 138 ? -6.891 1.494 -6.114 1.00 97.12 138 GLU A C 1
ATOM 1084 O O . GLU A 1 138 ? -8.081 1.528 -5.794 1.00 97.12 138 GLU A O 1
ATOM 1089 N N . THR A 1 139 ? -6.513 1.514 -7.392 1.00 97.25 139 THR A N 1
ATOM 1090 C CA . THR A 1 139 ? -7.472 1.547 -8.500 1.00 97.25 139 THR A CA 1
ATOM 1091 C C . THR A 1 139 ? -8.259 0.242 -8.569 1.00 97.25 139 THR A C 1
ATOM 1093 O O . THR A 1 139 ? -9.469 0.276 -8.782 1.00 97.25 139 THR A O 1
ATOM 1096 N N . ALA A 1 140 ? -7.609 -0.898 -8.327 1.00 97.06 140 ALA A N 1
ATOM 1097 C CA . ALA A 1 140 ? -8.269 -2.194 -8.254 1.00 97.06 140 ALA A CA 1
ATOM 1098 C C . ALA A 1 140 ? -9.275 -2.262 -7.096 1.00 97.06 140 ALA A C 1
ATOM 1100 O O . ALA A 1 140 ? -10.386 -2.738 -7.315 1.00 97.06 140 ALA A O 1
ATOM 1101 N N . VAL A 1 141 ? -8.954 -1.704 -5.919 1.00 97.25 141 VAL A N 1
ATOM 1102 C CA . VAL A 1 141 ? -9.920 -1.563 -4.810 1.00 97.25 141 VAL A CA 1
ATOM 1103 C C . VAL A 1 141 ? -11.151 -0.777 -5.261 1.00 97.25 141 VAL A C 1
ATOM 1105 O O . VAL A 1 141 ? -12.276 -1.228 -5.064 1.00 97.25 141 VAL A O 1
ATOM 1108 N N . ARG A 1 142 ? -10.954 0.379 -5.910 1.00 95.75 142 ARG A N 1
ATOM 1109 C CA . ARG A 1 142 ? -12.061 1.226 -6.397 1.00 95.75 142 ARG A CA 1
ATOM 1110 C C . ARG A 1 142 ? -12.892 0.557 -7.489 1.00 95.75 142 ARG A C 1
ATOM 1112 O O . ARG A 1 142 ? -14.082 0.824 -7.589 1.00 95.75 142 ARG A O 1
ATOM 1119 N N . ALA A 1 143 ? -12.271 -0.296 -8.298 1.00 94.81 143 ALA A N 1
ATOM 1120 C CA . ALA A 1 143 ? -12.940 -1.086 -9.325 1.00 94.81 143 ALA A CA 1
ATOM 1121 C C . ALA A 1 143 ? -13.614 -2.361 -8.773 1.00 94.81 143 ALA A C 1
ATOM 1123 O O . ALA A 1 143 ? -14.178 -3.123 -9.553 1.00 94.81 143 ALA A O 1
ATOM 1124 N N . GLY A 1 144 ? -13.529 -2.629 -7.462 1.00 95.25 144 GLY A N 1
ATOM 1125 C CA . GLY A 1 144 ? -14.053 -3.848 -6.832 1.00 95.25 144 GLY A CA 1
ATOM 1126 C C . GLY A 1 144 ? -13.238 -5.116 -7.122 1.00 95.25 144 GLY A C 1
ATOM 1127 O O . GLY A 1 144 ? -13.663 -6.217 -6.790 1.00 95.25 144 GLY A O 1
ATOM 1128 N N . ALA A 1 145 ? -12.059 -4.991 -7.734 1.00 96.38 145 ALA A N 1
ATOM 1129 C CA . ALA A 1 145 ? -11.180 -6.106 -8.074 1.00 96.38 145 ALA A CA 1
ATOM 1130 C C . ALA A 1 145 ? -10.209 -6.421 -6.918 1.00 96.38 145 ALA A C 1
ATOM 1132 O O . ALA A 1 145 ? -9.000 -6.186 -7.019 1.00 96.38 145 ALA A O 1
ATOM 1133 N N . TYR A 1 146 ? -10.737 -6.943 -5.808 1.00 95.81 146 TYR A N 1
ATOM 1134 C CA . TYR A 1 146 ? -9.990 -7.125 -4.557 1.00 95.81 146 TYR A CA 1
ATOM 1135 C C . TYR A 1 146 ? -8.798 -8.093 -4.668 1.00 95.81 146 TYR A C 1
ATOM 1137 O O . TYR A 1 146 ? -7.715 -7.767 -4.179 1.00 95.81 146 TYR A O 1
ATOM 1145 N N . GLU A 1 147 ? -8.917 -9.213 -5.389 1.00 95.94 147 GLU A N 1
ATOM 1146 C CA . GLU A 1 147 ? -7.790 -10.133 -5.632 1.00 95.94 147 GLU A CA 1
ATOM 1147 C C . GLU A 1 147 ? -6.623 -9.442 -6.340 1.00 95.94 147 GLU A C 1
ATOM 1149 O O . GLU A 1 147 ? -5.459 -9.620 -5.972 1.00 95.94 147 GLU A O 1
ATOM 1154 N N . LYS A 1 148 ? -6.929 -8.626 -7.354 1.00 95.81 148 LYS A N 1
ATOM 1155 C CA . LYS A 1 148 ? -5.910 -7.873 -8.094 1.00 95.81 148 LYS A CA 1
ATOM 1156 C C . LYS A 1 148 ? -5.261 -6.818 -7.206 1.00 95.81 148 LYS A C 1
ATOM 1158 O O . LYS A 1 148 ? -4.044 -6.651 -7.259 1.00 95.81 148 LYS A O 1
ATOM 1163 N N . ALA A 1 149 ? -6.055 -6.148 -6.370 1.00 97.75 149 ALA A N 1
ATOM 1164 C CA . ALA A 1 149 ? -5.547 -5.187 -5.402 1.00 97.75 149 ALA A CA 1
ATOM 1165 C C . ALA A 1 149 ? -4.572 -5.841 -4.414 1.00 97.75 149 ALA A C 1
ATOM 1167 O O . ALA A 1 149 ? -3.467 -5.337 -4.215 1.00 97.75 149 ALA A O 1
ATOM 1168 N N . SER A 1 150 ? -4.945 -7.002 -3.869 1.00 97.44 150 SER A N 1
ATOM 1169 C CA . SER A 1 150 ? -4.109 -7.768 -2.942 1.00 97.44 150 SER A CA 1
ATOM 1170 C C . SER A 1 150 ? -2.773 -8.155 -3.579 1.00 97.44 150 SER A C 1
ATOM 1172 O O . SER A 1 150 ? -1.710 -7.856 -3.034 1.00 97.44 150 SER A O 1
ATOM 1174 N N . GLN A 1 151 ? -2.799 -8.715 -4.793 1.00 97.06 151 GLN A N 1
ATOM 1175 C CA . GLN A 1 151 ? -1.578 -9.065 -5.528 1.00 97.06 151 GLN A CA 1
ATOM 1176 C C . GLN A 1 151 ? -0.683 -7.847 -5.785 1.00 97.06 151 GLN A C 1
ATOM 1178 O O . GLN A 1 151 ? 0.535 -7.928 -5.630 1.00 97.06 151 GLN A O 1
ATOM 1183 N N . ALA A 1 152 ? -1.267 -6.708 -6.159 1.00 96.81 152 ALA A N 1
ATOM 1184 C CA . ALA A 1 152 ? -0.517 -5.485 -6.414 1.00 96.81 152 ALA A CA 1
ATOM 1185 C C . ALA A 1 152 ? 0.182 -4.969 -5.149 1.00 96.81 152 ALA A C 1
ATOM 1187 O O . ALA A 1 152 ? 1.382 -4.696 -5.179 1.00 96.81 152 ALA A O 1
ATOM 1188 N N . PHE A 1 153 ? -0.539 -4.891 -4.028 1.00 98.06 153 PHE A N 1
ATOM 1189 C CA . PHE A 1 153 ? 0.023 -4.439 -2.759 1.00 98.06 153 PHE A CA 1
ATOM 1190 C C . PHE A 1 153 ? 1.078 -5.403 -2.205 1.00 98.06 153 PHE A C 1
ATOM 1192 O O . PHE A 1 153 ? 2.129 -4.945 -1.755 1.00 98.06 153 PHE A O 1
ATOM 1199 N N . LEU A 1 154 ? 0.862 -6.720 -2.306 1.00 97.00 154 LEU A N 1
ATOM 1200 C CA . LEU A 1 154 ? 1.862 -7.724 -1.922 1.00 97.00 154 LEU A CA 1
ATOM 1201 C C . LEU A 1 154 ? 3.171 -7.519 -2.684 1.00 97.00 154 LEU A C 1
ATOM 1203 O O . LEU A 1 154 ? 4.238 -7.461 -2.075 1.00 97.00 154 LEU A O 1
ATOM 1207 N N . ARG A 1 155 ? 3.092 -7.297 -4.000 1.00 95.81 155 ARG A N 1
ATOM 1208 C CA . ARG A 1 155 ? 4.276 -7.010 -4.816 1.00 95.81 155 ARG A CA 1
ATOM 1209 C C . ARG A 1 155 ? 4.994 -5.734 -4.386 1.00 95.81 155 ARG A C 1
ATOM 1211 O O . ARG A 1 155 ? 6.221 -5.711 -4.402 1.00 95.81 155 ARG A O 1
ATOM 1218 N N . VAL A 1 156 ? 4.281 -4.688 -3.957 1.00 96.50 156 VAL A N 1
ATOM 1219 C CA . VAL A 1 156 ? 4.930 -3.494 -3.380 1.00 96.50 156 VAL A CA 1
ATOM 1220 C C . VAL A 1 156 ? 5.707 -3.864 -2.117 1.00 96.50 156 VAL A C 1
ATOM 1222 O O . VAL A 1 156 ? 6.858 -3.457 -1.969 1.00 96.50 156 VAL A O 1
ATOM 1225 N N . CYS A 1 157 ? 5.120 -4.649 -1.215 1.00 95.00 157 CYS A N 1
ATOM 1226 C CA . CYS A 1 157 ? 5.776 -5.039 0.031 1.00 95.00 157 CYS A CA 1
ATOM 1227 C C . CYS A 1 157 ? 6.986 -5.969 -0.191 1.00 95.00 157 CYS A C 1
ATOM 1229 O O . CYS A 1 157 ? 7.999 -5.812 0.493 1.00 95.00 157 CYS A O 1
ATOM 1231 N N . GLU A 1 158 ? 6.904 -6.899 -1.146 1.00 94.12 158 GLU A N 1
ATOM 1232 C CA . GLU A 1 158 ? 7.947 -7.893 -1.442 1.00 94.12 158 GLU A CA 1
ATOM 1233 C C . GLU A 1 158 ? 9.076 -7.338 -2.320 1.00 94.12 158 GLU A C 1
ATOM 1235 O O . GLU A 1 158 ? 10.256 -7.496 -2.002 1.00 94.12 158 GLU A O 1
ATOM 1240 N N . GLU A 1 159 ? 8.733 -6.676 -3.427 1.00 93.38 159 GLU A N 1
ATOM 1241 C CA . GLU A 1 159 ? 9.708 -6.175 -4.400 1.00 93.38 159 GLU A CA 1
ATOM 1242 C C . GLU A 1 159 ? 10.242 -4.783 -4.016 1.00 93.38 159 GLU A C 1
ATOM 1244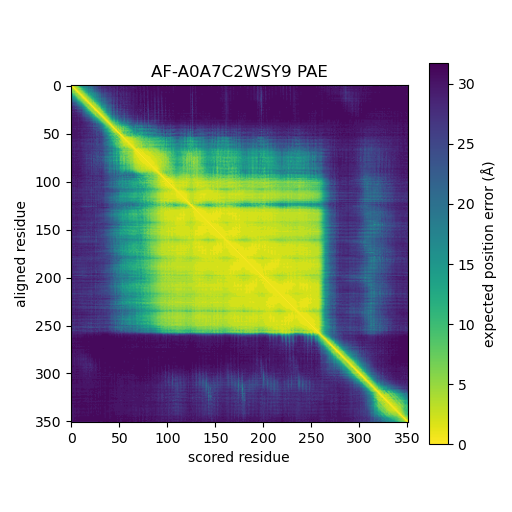 O O . GLU A 1 159 ? 11.389 -4.450 -4.326 1.00 93.38 159 GLU A O 1
ATOM 1249 N N . PHE A 1 160 ? 9.433 -3.975 -3.317 1.00 93.06 160 PHE A N 1
ATOM 1250 C CA . PHE A 1 160 ? 9.702 -2.561 -3.027 1.00 93.06 160 PHE A CA 1
ATOM 1251 C C . PHE A 1 160 ? 9.521 -2.200 -1.543 1.00 93.06 160 PHE A C 1
ATOM 1253 O O . PHE A 1 160 ? 9.156 -1.068 -1.220 1.00 93.06 160 PHE A O 1
ATOM 1260 N N . GLY A 1 161 ? 9.825 -3.119 -0.620 1.00 91.44 161 GLY A N 1
ATOM 1261 C CA . GLY A 1 161 ? 9.617 -2.928 0.825 1.00 91.44 161 GLY A CA 1
ATOM 1262 C C . GLY A 1 161 ? 10.349 -1.733 1.466 1.00 91.44 161 GLY A C 1
ATOM 1263 O O . GLY A 1 161 ? 9.979 -1.297 2.555 1.00 91.44 161 GLY A O 1
ATOM 1264 N N . GLY A 1 162 ? 11.372 -1.184 0.800 1.00 90.81 162 GLY A N 1
ATOM 1265 C CA . GLY A 1 162 ? 12.075 0.040 1.213 1.00 90.81 162 GLY A CA 1
ATOM 1266 C C . GLY A 1 162 ? 11.511 1.342 0.625 1.00 90.81 162 GLY A C 1
ATOM 1267 O O . GLY A 1 162 ? 12.055 2.408 0.899 1.00 90.81 162 GLY A O 1
ATOM 1268 N N . SER A 1 163 ? 10.472 1.267 -0.209 1.00 93.62 163 SER A N 1
ATOM 1269 C CA . SER A 1 163 ? 9.831 2.439 -0.814 1.00 93.62 163 SER A CA 1
ATOM 1270 C C . SER A 1 163 ? 8.877 3.135 0.161 1.00 93.62 163 SER A C 1
ATOM 1272 O O . SER A 1 163 ? 8.363 2.529 1.100 1.00 93.62 163 SER A O 1
ATOM 1274 N N . GLU A 1 164 ? 8.566 4.404 -0.105 1.00 93.94 164 GLU A N 1
ATOM 1275 C CA . GLU A 1 164 ? 7.541 5.160 0.635 1.00 93.94 164 GLU A CA 1
ATOM 1276 C C . GLU A 1 164 ? 6.114 4.599 0.469 1.00 93.94 164 GLU A C 1
ATOM 1278 O O . GLU A 1 164 ? 5.203 4.959 1.217 1.00 93.94 164 GLU A O 1
ATOM 1283 N N . PHE A 1 165 ? 5.912 3.719 -0.515 1.00 95.88 165 PHE A N 1
ATOM 1284 C CA . PHE A 1 165 ? 4.633 3.077 -0.812 1.00 95.88 165 PHE A CA 1
ATOM 1285 C C . PHE A 1 165 ? 4.434 1.779 -0.029 1.00 95.88 165 PHE A C 1
ATOM 1287 O O . PHE A 1 165 ? 3.296 1.375 0.173 1.00 95.88 165 PHE A O 1
ATOM 1294 N N . ALA A 1 166 ? 5.504 1.149 0.464 1.00 96.38 166 ALA A N 1
ATOM 1295 C CA . ALA A 1 166 ? 5.424 -0.088 1.238 1.00 96.38 166 ALA A CA 1
ATOM 1296 C C . ALA A 1 166 ? 4.487 -0.015 2.465 1.00 96.38 166 ALA A C 1
ATOM 1298 O O . ALA A 1 166 ? 3.640 -0.902 2.584 1.00 96.38 166 ALA A O 1
ATOM 1299 N N . PRO A 1 167 ? 4.553 1.012 3.343 1.00 97.25 167 PRO A N 1
ATOM 1300 C CA . PRO A 1 167 ? 3.623 1.105 4.470 1.00 97.25 167 PRO A CA 1
ATOM 1301 C C . PRO A 1 167 ? 2.169 1.318 4.023 1.00 97.25 167 PRO A C 1
ATOM 1303 O O . PRO A 1 167 ? 1.268 0.722 4.604 1.00 97.25 167 PRO A O 1
ATOM 1306 N N . ARG A 1 168 ? 1.939 2.101 2.959 1.00 97.06 168 ARG A N 1
ATOM 1307 C CA . ARG A 1 168 ? 0.598 2.327 2.393 1.00 97.06 168 ARG A CA 1
ATOM 1308 C C . ARG A 1 168 ? 0.021 1.075 1.733 1.00 97.06 168 ARG A C 1
ATOM 1310 O O . ARG A 1 168 ? -1.169 0.814 1.844 1.00 97.06 168 ARG A O 1
ATOM 1317 N N . ALA A 1 169 ? 0.854 0.290 1.055 1.00 97.81 169 ALA A N 1
ATOM 1318 C CA . ALA A 1 169 ? 0.448 -0.979 0.465 1.00 97.81 169 ALA A CA 1
ATOM 1319 C C . ALA A 1 169 ? 0.096 -2.010 1.546 1.00 97.81 169 ALA A C 1
ATOM 1321 O O . ALA A 1 169 ? -0.916 -2.694 1.428 1.00 97.81 169 ALA A O 1
ATOM 1322 N N . MET A 1 170 ? 0.879 -2.079 2.628 1.00 97.94 170 MET A N 1
ATOM 1323 C CA . MET A 1 170 ? 0.573 -2.962 3.755 1.00 97.94 170 MET A CA 1
ATOM 1324 C C . MET A 1 170 ? -0.727 -2.558 4.465 1.00 97.94 170 MET A C 1
ATOM 1326 O O . MET A 1 170 ? -1.547 -3.413 4.787 1.00 97.94 170 MET A O 1
ATOM 1330 N N . GLU A 1 171 ? -0.958 -1.257 4.645 1.00 97.81 171 GLU A N 1
ATOM 1331 C CA . GLU A 1 171 ? -2.243 -0.729 5.114 1.00 97.81 171 GLU A CA 1
ATOM 1332 C C . GLU A 1 171 ? -3.395 -1.111 4.167 1.00 97.81 171 GLU A C 1
ATOM 1334 O O . GLU A 1 171 ? -4.451 -1.542 4.628 1.00 97.81 171 GLU A O 1
ATOM 1339 N N . GLY A 1 172 ? -3.177 -1.032 2.850 1.00 97.44 172 GLY A N 1
ATOM 1340 C CA . GLY A 1 172 ? -4.127 -1.494 1.837 1.00 97.44 172 GLY A CA 1
ATOM 1341 C C . GLY A 1 172 ? -4.465 -2.983 1.959 1.00 97.44 172 GLY A C 1
ATOM 1342 O O . GLY A 1 172 ? -5.627 -3.353 1.823 1.00 97.44 172 GLY A O 1
ATOM 1343 N N . LEU A 1 173 ? -3.490 -3.838 2.284 1.00 98.12 173 LEU A N 1
ATOM 1344 C CA . LEU A 1 173 ? -3.732 -5.261 2.563 1.00 98.12 173 LEU A CA 1
ATOM 1345 C C . LEU A 1 173 ? -4.571 -5.465 3.827 1.00 98.12 173 LEU A C 1
ATOM 1347 O O . LEU A 1 173 ? -5.478 -6.293 3.815 1.00 98.12 173 LEU A O 1
ATOM 1351 N N . GLY A 1 174 ? -4.318 -4.684 4.882 1.00 97.69 174 GLY A N 1
ATOM 1352 C CA . GLY A 1 174 ? -5.162 -4.684 6.079 1.00 97.69 174 GLY A CA 1
ATOM 1353 C C . GLY A 1 174 ? -6.601 -4.265 5.772 1.00 97.69 174 GLY A C 1
ATOM 1354 O O . GLY A 1 174 ? -7.537 -4.929 6.201 1.00 97.69 174 GLY A O 1
ATOM 1355 N N . PHE A 1 175 ? -6.780 -3.231 4.944 1.00 97.38 175 PHE A N 1
ATOM 1356 C CA . PHE A 1 175 ? -8.102 -2.785 4.492 1.00 97.38 175 PHE A CA 1
ATOM 1357 C C . PHE A 1 175 ? -8.839 -3.859 3.683 1.00 97.38 175 PHE A C 1
ATOM 1359 O O . PHE A 1 175 ? -10.033 -4.071 3.878 1.00 97.38 175 PHE A O 1
ATOM 1366 N N . LEU A 1 176 ? -8.137 -4.559 2.788 1.00 97.81 176 LEU A N 1
ATOM 1367 C CA . LEU A 1 176 ? -8.720 -5.659 2.021 1.00 97.81 176 LEU A CA 1
ATOM 1368 C C . LEU A 1 176 ? -9.160 -6.818 2.921 1.00 97.81 176 LEU A C 1
ATOM 1370 O O . LEU A 1 176 ? -10.246 -7.354 2.713 1.00 97.81 176 LEU A O 1
ATOM 1374 N N . ALA A 1 177 ? -8.352 -7.173 3.922 1.00 97.56 177 ALA A N 1
ATOM 1375 C CA . ALA A 1 177 ? -8.703 -8.196 4.903 1.00 97.56 177 ALA A CA 1
ATOM 1376 C C . ALA A 1 177 ? -9.920 -7.778 5.748 1.00 97.56 177 ALA A C 1
ATOM 1378 O O . ALA A 1 177 ? -10.859 -8.559 5.890 1.00 97.56 177 ALA A O 1
ATOM 1379 N N . GLU A 1 178 ? -9.962 -6.523 6.217 1.00 96.50 178 GLU A N 1
ATOM 1380 C CA . GLU A 1 178 ? -11.101 -5.971 6.967 1.00 96.50 178 GLU A CA 1
ATOM 1381 C C . GLU A 1 178 ? -12.387 -6.018 6.127 1.00 96.50 178 GLU A C 1
ATOM 1383 O O . GLU A 1 178 ? -13.430 -6.459 6.609 1.00 96.50 178 GLU A O 1
ATOM 1388 N N . ASN A 1 179 ? -12.309 -5.622 4.852 1.00 95.31 179 ASN A N 1
ATOM 1389 C CA . ASN A 1 179 ? -13.441 -5.661 3.926 1.00 95.31 179 ASN A CA 1
ATOM 1390 C C . ASN A 1 179 ? -13.877 -7.096 3.577 1.00 95.31 179 ASN A C 1
ATOM 1392 O O . ASN A 1 179 ? -15.054 -7.336 3.325 1.00 95.31 179 ASN A O 1
ATOM 1396 N N . GLY A 1 180 ? -12.941 -8.049 3.582 1.00 95.06 180 GLY A N 1
ATOM 1397 C CA . GLY A 1 180 ? -13.217 -9.479 3.432 1.00 95.06 180 GLY A CA 1
ATOM 1398 C C . GLY A 1 180 ? -13.780 -10.146 4.693 1.00 95.06 180 GLY A C 1
ATOM 1399 O O . GLY A 1 180 ? -14.145 -11.318 4.639 1.00 95.06 180 GLY A O 1
ATOM 1400 N N . GLY A 1 181 ? -13.856 -9.426 5.818 1.00 95.88 181 GLY A N 1
ATOM 1401 C CA . GLY A 1 181 ? -14.318 -9.947 7.108 1.00 95.88 181 GLY A CA 1
ATOM 1402 C C . GLY A 1 181 ? -13.257 -10.711 7.906 1.00 95.88 181 GLY A C 1
ATOM 1403 O O . GLY A 1 181 ? -13.556 -11.196 8.997 1.00 95.88 181 GLY A O 1
ATOM 1404 N N . ASP A 1 182 ? -12.017 -10.799 7.415 1.00 97.50 182 ASP A N 1
ATOM 1405 C CA . ASP A 1 182 ? -10.902 -11.378 8.168 1.00 97.50 182 ASP A CA 1
ATOM 1406 C C . ASP A 1 182 ? -10.267 -10.316 9.072 1.00 97.50 182 ASP A C 1
ATOM 1408 O O . ASP A 1 182 ? -9.219 -9.725 8.791 1.00 97.50 182 ASP A O 1
ATOM 1412 N N . TYR A 1 183 ? -10.952 -10.046 10.180 1.00 97.88 183 TYR A N 1
ATOM 1413 C CA . TYR A 1 183 ? -10.528 -9.044 11.152 1.00 97.88 183 TYR A CA 1
ATOM 1414 C C . TYR A 1 183 ? -9.222 -9.421 11.868 1.00 97.88 183 TYR A C 1
ATOM 1416 O O . TYR A 1 183 ? -8.461 -8.535 12.251 1.00 97.88 183 TYR A O 1
ATOM 1424 N N . ASN A 1 184 ? -8.911 -10.712 12.017 1.00 97.94 184 ASN A N 1
ATOM 1425 C CA . ASN A 1 184 ? -7.652 -11.136 12.636 1.00 97.94 184 ASN A CA 1
ATOM 1426 C C . ASN A 1 184 ? -6.459 -10.808 11.734 1.00 97.94 184 ASN A C 1
ATOM 1428 O O . ASN A 1 184 ? -5.466 -10.243 12.200 1.00 97.94 184 ASN A O 1
ATOM 1432 N N . GLU A 1 185 ? -6.571 -11.109 10.440 1.00 97.44 185 GLU A N 1
ATOM 1433 C CA . GLU A 1 185 ? -5.538 -10.753 9.472 1.00 97.44 185 GLU A CA 1
ATOM 1434 C C . GLU A 1 185 ? -5.415 -9.230 9.336 1.00 97.44 185 GLU A C 1
ATOM 1436 O O . GLU A 1 185 ? -4.305 -8.696 9.360 1.00 97.44 185 GLU A O 1
ATOM 1441 N N . ALA A 1 186 ? -6.537 -8.502 9.281 1.00 98.25 186 ALA A N 1
ATOM 1442 C CA . ALA A 1 186 ? -6.531 -7.039 9.236 1.00 98.25 186 ALA A CA 1
ATOM 1443 C C . ALA A 1 186 ? -5.773 -6.429 10.425 1.00 98.25 186 ALA A C 1
ATOM 1445 O O . ALA A 1 186 ? -4.899 -5.575 10.241 1.00 98.25 186 ALA A O 1
ATOM 1446 N N . LEU A 1 187 ? -6.054 -6.916 11.639 1.00 98.31 187 LEU A N 1
ATOM 1447 C CA . LEU A 1 187 ? -5.376 -6.495 12.860 1.00 98.31 187 LEU A CA 1
ATOM 1448 C C . LEU A 1 187 ? -3.863 -6.736 12.770 1.00 98.31 187 LEU A C 1
ATOM 1450 O O . LEU A 1 187 ? -3.081 -5.826 13.060 1.00 98.31 187 LEU A O 1
ATOM 1454 N N . ALA A 1 188 ? -3.445 -7.921 12.316 1.00 98.25 188 ALA A N 1
ATOM 1455 C CA . ALA A 1 188 ? -2.034 -8.257 12.150 1.00 98.25 188 ALA A CA 1
ATOM 1456 C C . ALA A 1 188 ? -1.330 -7.316 11.156 1.00 98.25 188 ALA A C 1
ATOM 1458 O O . ALA A 1 188 ? -0.239 -6.816 11.444 1.00 98.25 188 ALA A O 1
ATOM 1459 N N . ARG A 1 189 ? -1.964 -7.004 10.016 1.00 97.88 189 ARG A N 1
ATOM 1460 C CA . ARG A 1 189 ? -1.400 -6.080 9.016 1.00 97.88 189 ARG A CA 1
ATOM 1461 C C . ARG A 1 189 ? -1.275 -4.657 9.545 1.00 97.88 189 ARG A C 1
ATOM 1463 O O . ARG A 1 189 ? -0.226 -4.037 9.365 1.00 97.88 189 ARG A O 1
ATOM 1470 N N . TYR A 1 190 ? -2.293 -4.136 10.226 1.00 98.31 190 TYR A N 1
ATOM 1471 C CA . TYR A 1 190 ? -2.238 -2.789 10.802 1.00 98.31 190 TYR A CA 1
ATOM 1472 C C . TYR A 1 190 ? -1.186 -2.668 11.909 1.00 98.31 190 TYR A C 1
ATOM 1474 O O . TYR A 1 190 ? -0.447 -1.678 11.966 1.00 98.31 190 TYR A O 1
ATOM 1482 N N . GLN A 1 191 ? -1.038 -3.705 12.737 1.00 97.94 191 GLN A N 1
ATOM 1483 C CA . GLN A 1 191 ? 0.043 -3.785 13.717 1.00 97.94 191 GLN A CA 1
ATOM 1484 C C . GLN A 1 191 ? 1.422 -3.840 13.048 1.00 97.94 191 GLN A C 1
ATOM 1486 O O . GLN A 1 191 ? 2.332 -3.135 13.491 1.00 97.94 191 GLN A O 1
ATOM 1491 N N . GLU A 1 192 ? 1.590 -4.602 11.958 1.00 97.44 192 GLU A N 1
ATOM 1492 C CA . GLU A 1 192 ? 2.850 -4.620 11.205 1.00 97.44 192 GLU A CA 1
ATOM 1493 C C . GLU A 1 192 ? 3.193 -3.221 10.677 1.00 97.44 192 GLU A C 1
ATOM 1495 O O . GLU A 1 192 ? 4.345 -2.795 10.788 1.00 97.44 192 GLU A O 1
ATOM 1500 N N . VAL A 1 193 ? 2.209 -2.463 10.173 1.00 97.69 193 VAL A N 1
ATOM 1501 C CA . VAL A 1 193 ? 2.436 -1.086 9.706 1.00 97.69 193 VAL A CA 1
ATOM 1502 C C . VAL A 1 193 ? 2.996 -0.205 10.826 1.00 97.69 193 VAL A C 1
ATOM 1504 O O . VAL A 1 193 ? 4.015 0.468 10.630 1.00 97.69 193 VAL A O 1
ATOM 1507 N N . ALA A 1 194 ? 2.363 -0.239 12.002 1.00 96.06 194 ALA A N 1
ATOM 1508 C CA . ALA A 1 194 ? 2.775 0.544 13.164 1.00 96.06 194 ALA A CA 1
ATOM 1509 C C . ALA A 1 194 ? 4.170 0.146 13.687 1.00 96.06 194 ALA A C 1
ATOM 1511 O O . ALA A 1 194 ? 4.955 1.012 14.073 1.00 96.06 194 ALA A O 1
ATOM 1512 N N . GLN A 1 195 ? 4.501 -1.149 13.667 1.00 96.25 195 GLN A N 1
ATOM 1513 C CA . GLN A 1 195 ? 5.767 -1.672 14.192 1.00 96.25 195 GLN A CA 1
ATOM 1514 C C . GLN A 1 195 ? 6.942 -1.483 13.227 1.00 96.25 195 GLN A C 1
ATOM 1516 O O . GLN A 1 195 ? 8.043 -1.116 13.641 1.00 96.25 195 GLN A O 1
ATOM 1521 N N . LYS A 1 196 ? 6.729 -1.744 11.935 1.00 96.00 196 LYS A N 1
ATOM 1522 C CA . LYS A 1 196 ? 7.792 -1.777 10.921 1.00 96.00 196 LYS A CA 1
ATOM 1523 C C . LYS A 1 196 ? 8.096 -0.403 10.341 1.00 96.00 196 LYS A C 1
ATOM 1525 O O . LYS A 1 196 ? 9.250 -0.121 10.018 1.00 96.00 196 LYS A O 1
ATOM 1530 N N . TRP A 1 197 ? 7.090 0.469 10.246 1.00 96.25 197 TRP A N 1
ATOM 1531 C CA . TRP A 1 197 ? 7.245 1.826 9.720 1.00 96.25 197 TRP A CA 1
ATOM 1532 C C . TRP A 1 197 ? 6.707 2.902 10.680 1.00 96.25 197 TRP A C 1
ATOM 1534 O O . TRP A 1 197 ? 5.913 3.742 10.251 1.00 96.25 197 TRP A O 1
ATOM 1544 N N . PRO A 1 198 ? 7.179 2.972 11.942 1.00 94.94 198 PRO A N 1
ATOM 1545 C CA . PRO A 1 198 ? 6.612 3.848 12.977 1.00 94.94 198 PRO A CA 1
ATOM 1546 C C . PRO A 1 198 ? 6.677 5.348 12.640 1.00 94.94 198 PRO A C 1
ATOM 1548 O O . PRO A 1 198 ? 5.876 6.137 13.127 1.00 94.94 198 PRO A O 1
ATOM 1551 N N . ALA A 1 199 ? 7.624 5.762 11.793 1.00 93.38 199 ALA A N 1
ATOM 1552 C CA . ALA A 1 199 ? 7.767 7.152 11.356 1.00 93.38 199 ALA A CA 1
ATOM 1553 C C . ALA A 1 199 ? 6.941 7.499 10.100 1.00 93.38 199 ALA A C 1
ATOM 1555 O O . ALA A 1 199 ? 6.894 8.667 9.706 1.00 93.38 199 ALA A O 1
ATOM 1556 N N . SER A 1 200 ? 6.330 6.507 9.442 1.00 95.44 200 SER A N 1
ATOM 1557 C CA . SER A 1 200 ? 5.551 6.729 8.220 1.00 95.44 200 SER A CA 1
ATOM 1558 C C . SER A 1 200 ? 4.237 7.448 8.513 1.00 95.44 200 SER A C 1
ATOM 1560 O O . SER A 1 200 ? 3.697 7.374 9.615 1.00 95.44 200 SER A O 1
ATOM 1562 N N . PHE A 1 201 ? 3.696 8.139 7.509 1.00 93.12 201 PHE A N 1
ATOM 1563 C CA . PHE A 1 201 ? 2.382 8.763 7.639 1.00 93.12 201 PHE A CA 1
ATOM 1564 C C . PHE A 1 201 ? 1.277 7.719 7.865 1.00 93.12 201 PHE A C 1
ATOM 1566 O O . PHE A 1 201 ? 0.451 7.914 8.751 1.00 93.12 201 PHE A O 1
ATOM 1573 N N . SER A 1 202 ? 1.322 6.584 7.154 1.00 94.06 202 SER A N 1
ATOM 1574 C CA . SER A 1 202 ? 0.387 5.469 7.359 1.00 94.06 202 SER A CA 1
ATOM 1575 C C . SER A 1 202 ? 0.408 4.945 8.790 1.00 94.06 202 SER A C 1
ATOM 1577 O O . SER A 1 202 ? -0.651 4.673 9.332 1.00 94.06 202 SER A O 1
ATOM 1579 N N . ALA A 1 203 ? 1.561 4.875 9.464 1.00 95.56 203 ALA A N 1
ATOM 1580 C CA . ALA A 1 203 ? 1.607 4.423 10.859 1.00 95.56 203 ALA A CA 1
ATOM 1581 C C . ALA A 1 203 ? 0.775 5.291 11.824 1.00 95.56 203 ALA A C 1
ATOM 1583 O O . ALA A 1 203 ? 0.308 4.793 12.845 1.00 95.56 203 ALA A O 1
ATOM 1584 N N . ARG A 1 204 ? 0.535 6.568 11.497 1.00 95.19 204 ARG A N 1
ATOM 1585 C CA . ARG A 1 204 ? -0.150 7.522 12.387 1.00 95.19 204 ARG A CA 1
ATOM 1586 C C . ARG A 1 204 ? -1.646 7.264 12.565 1.00 95.19 204 ARG A C 1
ATOM 1588 O O . ARG A 1 204 ? -2.210 7.697 13.564 1.00 95.19 204 ARG A O 1
ATOM 1595 N N . ILE A 1 205 ? -2.286 6.616 11.591 1.00 96.00 205 ILE A N 1
ATOM 1596 C CA . ILE A 1 205 ? -3.713 6.255 11.652 1.00 96.00 205 ILE A CA 1
ATOM 1597 C C . ILE A 1 205 ? -3.930 4.841 12.209 1.00 96.00 205 ILE A C 1
ATOM 1599 O O . ILE A 1 205 ? -5.056 4.470 12.534 1.00 96.00 205 ILE A O 1
ATOM 1603 N N . GLN A 1 206 ? -2.868 4.040 12.345 1.00 97.62 206 GLN A N 1
ATOM 1604 C CA . GLN A 1 206 ? -3.016 2.634 12.719 1.00 97.62 206 GLN A CA 1
ATOM 1605 C C . GLN A 1 206 ? -3.626 2.410 14.103 1.00 97.62 206 GLN A C 1
ATOM 1607 O O . GLN A 1 206 ? -4.428 1.490 14.186 1.00 97.62 206 GLN A O 1
ATOM 1612 N N . PRO A 1 207 ? -3.366 3.213 15.157 1.00 97.69 207 PRO A N 1
ATOM 1613 C CA . PRO A 1 207 ? -4.070 3.039 16.431 1.00 97.69 207 PRO A CA 1
ATOM 1614 C C . PRO A 1 207 ? -5.598 3.095 16.271 1.00 97.69 207 PRO A C 1
ATOM 1616 O O . PRO A 1 207 ? -6.307 2.243 16.795 1.00 97.69 207 PRO A O 1
ATOM 1619 N N . PHE A 1 208 ? -6.113 4.014 15.450 1.00 98.06 208 PHE A N 1
ATOM 1620 C CA . PHE A 1 208 ? -7.540 4.061 15.129 1.00 98.06 208 PHE A CA 1
ATOM 1621 C C . PHE A 1 208 ? -8.028 2.857 14.312 1.00 98.06 208 PHE A C 1
ATOM 1623 O O . PHE A 1 208 ? -9.087 2.310 14.612 1.00 98.06 208 PHE A O 1
ATOM 1630 N N . ASN A 1 209 ? -7.288 2.436 13.278 1.00 98.00 209 ASN A N 1
ATOM 1631 C CA . ASN A 1 209 ? -7.666 1.260 12.483 1.00 98.00 209 ASN A CA 1
ATOM 1632 C C . ASN A 1 209 ? -7.674 -0.014 13.339 1.00 98.00 209 ASN A C 1
ATOM 1634 O O . ASN A 1 209 ? -8.624 -0.785 13.276 1.00 98.00 209 ASN A O 1
ATOM 1638 N N . ILE A 1 210 ? -6.652 -0.192 14.177 1.00 98.38 210 ILE A N 1
ATOM 1639 C CA . ILE A 1 210 ? -6.529 -1.291 15.136 1.00 98.38 210 ILE A CA 1
ATOM 1640 C C . ILE A 1 210 ? -7.724 -1.295 16.090 1.00 98.38 210 ILE A C 1
ATOM 1642 O O . ILE A 1 210 ? -8.376 -2.329 16.202 1.00 98.38 210 ILE A O 1
ATOM 1646 N N . GLY A 1 211 ? -8.068 -0.150 16.691 1.00 97.69 211 GLY A N 1
ATOM 1647 C CA . GLY A 1 211 ? -9.230 -0.045 17.577 1.00 97.69 211 GLY A CA 1
ATOM 1648 C C . GLY A 1 211 ? -10.539 -0.416 16.878 1.00 97.69 211 GLY A C 1
ATOM 1649 O O . GLY A 1 211 ? -11.327 -1.193 17.410 1.00 97.69 211 GLY A O 1
ATOM 1650 N N . ARG A 1 212 ? -10.730 0.041 15.633 1.00 97.94 212 ARG A N 1
ATOM 1651 C CA . ARG A 1 212 ? -11.919 -0.290 14.831 1.00 97.94 212 ARG A CA 1
ATOM 1652 C C . ARG A 1 212 ? -12.028 -1.784 14.542 1.00 97.94 212 ARG A C 1
ATOM 1654 O O . ARG A 1 212 ? -13.119 -2.341 14.615 1.00 97.94 212 ARG A O 1
ATOM 1661 N N . VAL A 1 213 ? -10.915 -2.438 14.221 1.00 98.25 213 VAL A N 1
ATOM 1662 C CA . VAL A 1 213 ? -10.892 -3.886 13.986 1.00 98.25 213 VAL A CA 1
ATOM 1663 C C . VAL A 1 213 ? -11.076 -4.669 15.290 1.00 98.25 213 VAL A C 1
ATOM 1665 O O . VAL A 1 213 ? -11.779 -5.673 15.296 1.00 98.25 213 VAL A O 1
ATOM 1668 N N . GLN A 1 214 ? -10.523 -4.197 16.408 1.00 97.94 214 GLN A N 1
ATOM 1669 C CA . GLN A 1 214 ? -10.716 -4.812 17.725 1.00 97.94 214 GLN A CA 1
ATOM 1670 C C . GLN A 1 214 ? -12.170 -4.729 18.202 1.00 97.94 214 GLN A C 1
ATOM 1672 O O . GLN A 1 214 ? -12.682 -5.718 18.717 1.00 97.94 214 GLN A O 1
ATOM 1677 N N . GLU A 1 215 ? -12.875 -3.621 17.942 1.00 96.81 215 GLU A N 1
ATOM 1678 C CA . GLU A 1 215 ? -14.326 -3.550 18.173 1.00 96.81 215 GLU A CA 1
ATOM 1679 C C . GLU A 1 215 ? -15.081 -4.627 17.382 1.00 96.81 215 GLU A C 1
ATOM 1681 O O . GLU A 1 215 ? -15.985 -5.265 17.914 1.00 96.81 215 GLU A O 1
ATOM 1686 N N . ARG A 1 216 ? -14.708 -4.858 16.113 1.00 97.06 216 ARG A N 1
ATOM 1687 C CA . ARG A 1 216 ? -15.321 -5.905 15.271 1.00 97.06 216 ARG A CA 1
ATOM 1688 C C . ARG A 1 216 ? -15.034 -7.318 15.774 1.00 97.06 216 ARG A C 1
ATOM 1690 O O . ARG A 1 216 ? -15.819 -8.219 15.500 1.00 97.06 216 ARG A O 1
ATOM 1697 N N . LEU A 1 217 ? -13.926 -7.496 16.488 1.00 97.38 217 LEU A N 1
ATOM 1698 C CA . LEU A 1 217 ? -13.546 -8.736 17.162 1.00 97.38 217 LEU A CA 1
ATOM 1699 C C . LEU A 1 217 ? -14.148 -8.864 18.572 1.00 97.38 217 LEU A C 1
ATOM 1701 O O . LEU A 1 217 ? -13.855 -9.844 19.249 1.00 97.38 217 LEU A O 1
ATOM 1705 N N . GLU A 1 218 ? -14.961 -7.896 19.012 1.00 96.56 218 GLU A N 1
ATOM 1706 C CA . GLU A 1 218 ? -15.533 -7.808 20.366 1.00 96.56 218 GLU A CA 1
ATOM 1707 C C . GLU A 1 218 ? -14.483 -7.687 21.490 1.00 96.56 218 GLU A C 1
ATOM 1709 O O . GLU A 1 218 ? -14.799 -7.824 22.673 1.00 96.56 218 GLU A O 1
ATOM 1714 N N . ASP A 1 219 ? -13.232 -7.357 21.151 1.00 97.06 219 ASP A N 1
ATOM 1715 C CA . ASP A 1 219 ? -12.188 -7.017 22.122 1.00 97.06 219 ASP A CA 1
ATOM 1716 C C . ASP A 1 219 ? -12.267 -5.525 22.464 1.00 97.06 219 ASP A C 1
ATOM 1718 O O . ASP A 1 219 ? -11.429 -4.698 22.088 1.00 97.06 219 ASP A O 1
ATOM 1722 N N . PHE A 1 220 ? -13.350 -5.166 23.151 1.00 97.31 220 PHE A N 1
ATOM 1723 C CA . PHE A 1 220 ? -13.660 -3.775 23.464 1.00 97.31 220 PHE A CA 1
ATOM 1724 C C . PHE A 1 220 ? -12.612 -3.131 24.376 1.00 97.31 220 PHE A C 1
ATOM 1726 O O . PHE A 1 220 ? -12.344 -1.939 24.246 1.00 97.31 220 PHE A O 1
ATOM 1733 N N . GLN A 1 221 ? -11.982 -3.906 25.265 1.00 96.38 221 GLN A N 1
ATOM 1734 C CA . GLN A 1 221 ? -10.932 -3.392 26.143 1.00 96.38 221 GLN A CA 1
ATOM 1735 C C . GLN A 1 221 ? -9.715 -2.943 25.328 1.00 96.38 221 GLN A C 1
ATOM 1737 O O . GLN A 1 221 ? -9.255 -1.811 25.483 1.00 96.38 221 GLN A O 1
ATOM 1742 N N . ALA A 1 222 ? -9.231 -3.793 24.417 1.00 97.12 222 ALA A N 1
ATOM 1743 C CA . ALA A 1 222 ? -8.108 -3.432 23.561 1.00 97.12 222 ALA A CA 1
ATOM 1744 C C . ALA A 1 222 ? -8.471 -2.284 22.602 1.00 97.12 222 ALA A C 1
ATOM 1746 O O . ALA A 1 222 ? -7.649 -1.394 22.369 1.00 97.12 222 ALA A O 1
ATOM 1747 N N . ALA A 1 223 ? -9.717 -2.245 22.114 1.00 97.94 223 ALA A N 1
ATOM 1748 C CA . ALA A 1 223 ? -10.199 -1.151 21.279 1.00 97.94 223 ALA A CA 1
ATOM 1749 C C . ALA A 1 223 ? -10.137 0.207 21.998 1.00 97.94 223 ALA A C 1
ATOM 1751 O O . ALA A 1 223 ? -9.661 1.190 21.423 1.00 97.94 223 ALA A O 1
ATOM 1752 N N . VAL A 1 224 ? -10.560 0.263 23.267 1.00 97.69 224 VAL A N 1
ATOM 1753 C CA . VAL A 1 224 ? -10.480 1.479 24.092 1.00 97.69 224 VAL A CA 1
ATOM 1754 C C . VAL A 1 224 ? -9.039 1.973 24.204 1.00 97.69 224 VAL A C 1
ATOM 1756 O O . VAL A 1 224 ? -8.782 3.157 23.973 1.00 97.69 224 VAL A O 1
ATOM 1759 N N . GLU A 1 225 ? -8.094 1.079 24.495 1.00 97.38 225 GLU A N 1
ATOM 1760 C CA . GLU A 1 225 ? -6.668 1.416 24.597 1.00 97.38 225 GLU A CA 1
ATOM 1761 C C . GLU A 1 225 ? -6.118 1.967 23.273 1.00 97.38 225 GLU A C 1
ATOM 1763 O O . GLU A 1 225 ? -5.411 2.979 23.249 1.00 97.38 225 GLU A O 1
ATOM 1768 N N . ALA A 1 226 ? -6.485 1.350 22.148 1.00 97.56 226 ALA A N 1
ATOM 1769 C CA . ALA A 1 226 ? -6.039 1.771 20.825 1.00 97.56 226 ALA A CA 1
ATOM 1770 C C . ALA A 1 226 ? -6.574 3.164 20.438 1.00 97.56 226 ALA A C 1
ATOM 1772 O O . ALA A 1 226 ? -5.829 3.999 19.909 1.00 97.56 226 ALA A O 1
ATOM 1773 N N . TYR A 1 227 ? -7.835 3.471 20.755 1.00 98.19 227 TYR A N 1
ATOM 1774 C CA . TYR A 1 227 ? -8.396 4.804 20.525 1.00 98.19 227 TYR A CA 1
ATOM 1775 C C . TYR A 1 227 ? -7.825 5.869 21.451 1.00 98.19 227 TYR A C 1
ATOM 1777 O O . TYR A 1 227 ? -7.546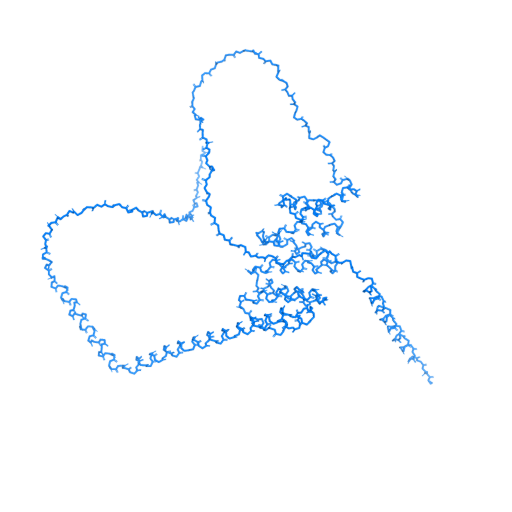 6.976 20.991 1.00 98.19 227 TYR A O 1
ATOM 1785 N N . GLN A 1 228 ? -7.612 5.552 22.729 1.00 97.44 228 GLN A N 1
ATOM 1786 C CA . GLN A 1 228 ? -6.925 6.457 23.652 1.00 97.44 228 GLN A CA 1
ATOM 1787 C C . GLN A 1 228 ? -5.521 6.778 23.131 1.00 97.44 228 GLN A C 1
ATOM 1789 O O . GLN A 1 228 ? -5.161 7.949 23.011 1.00 97.44 228 GLN A O 1
ATOM 1794 N N . SER A 1 229 ? -4.785 5.760 22.678 1.00 97.06 229 SER A N 1
ATOM 1795 C CA . SER A 1 229 ? -3.477 5.940 22.050 1.00 97.06 229 SER A CA 1
ATOM 1796 C C . SER A 1 229 ? -3.535 6.853 20.816 1.00 97.06 229 SER A C 1
ATOM 1798 O O . SER A 1 229 ? -2.682 7.727 20.658 1.00 97.06 229 SER A O 1
ATOM 1800 N N . GLN A 1 230 ? -4.560 6.730 19.960 1.00 97.56 230 GLN A N 1
ATOM 1801 C CA . GLN A 1 230 ? -4.744 7.630 18.813 1.00 97.56 230 GLN A CA 1
ATOM 1802 C C . GLN A 1 230 ? -4.871 9.102 19.239 1.00 97.56 230 GLN A C 1
ATOM 1804 O O . GLN A 1 230 ? -4.305 9.985 18.584 1.00 97.56 230 GLN A O 1
ATOM 1809 N N . ILE A 1 231 ? -5.639 9.362 20.299 1.00 97.50 231 ILE A N 1
ATOM 1810 C CA . ILE A 1 231 ? -5.907 10.708 20.819 1.00 97.50 231 ILE A CA 1
ATOM 1811 C C . ILE A 1 231 ? -4.642 11.293 21.452 1.00 97.50 231 ILE A C 1
ATOM 1813 O O . ILE A 1 231 ? -4.316 12.454 21.207 1.00 97.50 231 ILE A O 1
ATOM 1817 N N . GLU A 1 232 ? -3.903 10.486 22.210 1.00 97.06 232 GLU A N 1
ATOM 1818 C CA . GLU A 1 232 ? -2.664 10.893 22.876 1.00 97.06 232 GLU A CA 1
ATOM 1819 C C . GLU A 1 232 ? -1.527 11.174 21.889 1.00 97.06 232 GLU A C 1
ATOM 1821 O O . GLU A 1 232 ? -0.818 12.174 22.019 1.00 97.06 232 GLU A O 1
ATOM 1826 N N . LEU A 1 233 ? -1.349 10.310 20.885 1.00 94.19 233 LEU A N 1
ATOM 1827 C CA . LEU A 1 233 ? -0.265 10.439 19.911 1.00 94.19 233 LEU A CA 1
ATOM 1828 C C . LEU A 1 233 ? -0.515 11.568 18.902 1.00 94.19 233 LEU A C 1
ATOM 1830 O O . LEU A 1 233 ? 0.434 12.227 18.469 1.00 94.19 233 LEU A O 1
ATOM 1834 N N . PHE A 1 234 ? -1.774 11.796 18.509 1.00 93.75 234 PHE A N 1
ATOM 1835 C CA . PHE A 1 234 ? -2.138 12.764 17.467 1.00 93.75 234 PHE A CA 1
ATOM 1836 C C . PHE A 1 234 ? -3.331 13.648 17.868 1.00 93.75 234 PHE A C 1
ATOM 1838 O O . PHE A 1 234 ? -4.357 13.654 17.166 1.00 93.75 234 PHE A O 1
ATOM 1845 N N . PRO A 1 235 ? -3.202 14.437 18.952 1.00 95.50 235 PRO A N 1
ATOM 1846 C CA . PRO A 1 235 ? -4.295 15.245 19.479 1.00 95.50 235 PRO A CA 1
ATOM 1847 C C . PRO A 1 235 ? -4.781 16.280 18.457 1.00 95.50 235 PRO A C 1
ATOM 1849 O O . PRO A 1 235 ? -3.998 16.866 17.706 1.00 95.50 235 PRO A O 1
ATOM 1852 N N . GLY A 1 236 ? -6.098 16.499 18.407 1.00 92.06 236 GLY A N 1
ATOM 1853 C CA . GLY A 1 236 ? -6.741 17.471 17.510 1.00 92.06 236 GLY A CA 1
ATOM 1854 C C . GLY A 1 236 ? -6.816 17.065 16.030 1.00 92.06 236 GLY A C 1
ATOM 1855 O O . GLY A 1 236 ? -7.421 17.782 15.226 1.00 92.06 236 GLY A O 1
ATOM 1856 N N . SER A 1 237 ? -6.250 15.915 15.645 1.00 95.69 237 SER A N 1
ATOM 1857 C CA . SER A 1 237 ? -6.409 15.370 14.294 1.00 95.69 237 SER A CA 1
ATOM 1858 C C . SER A 1 237 ? -7.862 14.951 14.022 1.00 95.69 237 SER A C 1
ATOM 1860 O O . SER A 1 237 ? -8.628 14.650 14.937 1.00 95.69 237 SER A O 1
ATOM 1862 N N . HIS A 1 238 ? -8.265 14.909 12.747 1.00 95.19 238 HIS A N 1
ATOM 1863 C CA . HIS A 1 238 ? -9.588 14.384 12.381 1.00 95.19 238 HIS A CA 1
ATOM 1864 C C . HIS A 1 238 ? -9.777 12.939 12.867 1.00 95.19 238 HIS A C 1
ATOM 1866 O O . HIS A 1 238 ? -10.846 12.575 13.343 1.00 95.19 238 HIS A O 1
ATOM 1872 N N . VAL A 1 239 ? -8.720 12.127 12.785 1.00 96.19 239 VAL A N 1
ATOM 1873 C CA . VAL A 1 239 ? -8.726 10.738 13.254 1.00 96.19 239 VAL A CA 1
ATOM 1874 C C . VAL A 1 239 ? -8.903 10.672 14.775 1.00 96.19 239 VAL A C 1
ATOM 1876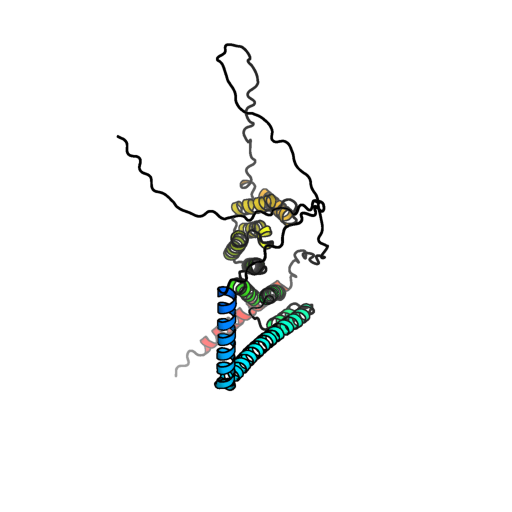 O O . VAL A 1 239 ? -9.690 9.859 15.244 1.00 96.19 239 VAL A O 1
ATOM 1879 N N . ALA A 1 240 ? -8.259 11.557 15.544 1.00 96.75 240 ALA A N 1
ATOM 1880 C CA . ALA A 1 240 ? -8.466 11.637 16.992 1.00 96.75 240 ALA A CA 1
ATOM 1881 C C . ALA A 1 240 ? -9.916 11.995 17.352 1.00 96.75 240 ALA A C 1
ATOM 1883 O O . ALA A 1 240 ? -10.496 11.345 18.209 1.00 96.75 240 ALA A O 1
ATOM 1884 N N . ARG A 1 241 ? -10.552 12.932 16.635 1.00 97.44 241 ARG A N 1
ATOM 1885 C CA . ARG A 1 241 ? -11.986 13.233 16.830 1.00 97.44 241 ARG A CA 1
ATOM 1886 C C . ARG A 1 241 ? -12.892 12.033 16.528 1.00 97.44 241 ARG A C 1
ATOM 1888 O O . ARG A 1 241 ? -13.870 11.802 17.233 1.00 97.44 241 ARG A O 1
ATOM 1895 N N . ASN A 1 242 ? -12.563 11.245 15.504 1.00 97.44 242 ASN A N 1
ATOM 1896 C CA . ASN A 1 242 ? -13.283 9.999 15.224 1.00 97.44 242 ASN A CA 1
ATOM 1897 C C . ASN A 1 242 ? -13.081 8.961 16.342 1.00 97.44 242 ASN A C 1
ATOM 1899 O O . ASN A 1 242 ? -14.032 8.263 16.692 1.00 97.44 242 ASN A O 1
ATOM 1903 N N . ALA A 1 243 ? -11.870 8.875 16.900 1.00 97.69 243 ALA A N 1
ATOM 1904 C CA . ALA A 1 243 ? -11.544 8.006 18.029 1.00 97.69 243 ALA A CA 1
ATOM 1905 C C . ALA A 1 243 ? -12.288 8.428 19.308 1.00 97.69 243 ALA A C 1
ATOM 1907 O O . ALA A 1 243 ? -12.853 7.579 19.986 1.00 97.69 243 ALA A O 1
ATOM 1908 N N . GLU A 1 244 ? -12.380 9.730 19.596 1.00 97.19 244 GLU A N 1
ATOM 1909 C CA . GLU A 1 244 ? -13.188 10.277 20.698 1.00 97.19 244 GLU A CA 1
ATOM 1910 C C . GLU A 1 244 ? -14.657 9.863 20.563 1.00 97.19 244 GLU A C 1
ATOM 1912 O O . GLU A 1 244 ? -15.257 9.363 21.511 1.00 97.19 244 GLU A O 1
ATOM 1917 N N . GLY A 1 245 ? -15.225 10.002 19.360 1.00 97.56 245 GLY A N 1
ATOM 1918 C CA . GLY A 1 245 ? -16.591 9.563 19.091 1.00 97.56 245 GLY A CA 1
ATOM 1919 C C . GLY A 1 245 ? -16.784 8.048 19.232 1.00 97.56 245 GLY A C 1
ATOM 1920 O O . GLY A 1 245 ? -17.853 7.614 19.652 1.00 97.56 245 GLY A O 1
ATOM 1921 N N . ALA A 1 246 ? -15.779 7.237 18.884 1.00 96.81 246 ALA A N 1
ATOM 1922 C CA . ALA A 1 246 ? -15.810 5.788 19.097 1.00 96.81 246 ALA A CA 1
ATOM 1923 C C . ALA A 1 246 ? -15.765 5.426 20.586 1.00 96.81 246 ALA A C 1
ATOM 1925 O O . ALA A 1 246 ? -16.584 4.634 21.045 1.00 96.81 246 ALA A O 1
ATOM 1926 N N . LEU A 1 247 ? -14.897 6.085 21.357 1.00 96.75 247 LEU A N 1
ATOM 1927 C CA . LEU A 1 247 ? -14.828 5.920 22.807 1.00 96.75 247 LEU A CA 1
ATOM 1928 C C . LEU A 1 247 ? -16.127 6.310 23.506 1.00 96.75 247 LEU A C 1
ATOM 1930 O O . LEU A 1 247 ? -16.520 5.629 24.446 1.00 96.75 247 LEU A O 1
ATOM 1934 N N . GLU A 1 248 ? -16.803 7.372 23.064 1.00 96.12 248 GLU A N 1
ATOM 1935 C CA . GLU A 1 248 ? -18.090 7.756 23.651 1.00 96.12 248 GLU A CA 1
ATOM 1936 C C . GLU A 1 248 ? -19.151 6.676 23.413 1.00 96.12 248 GLU A C 1
ATOM 1938 O O . GLU A 1 248 ? -19.809 6.243 24.355 1.00 96.12 248 GLU A O 1
ATOM 1943 N N . ARG A 1 249 ? -19.242 6.146 22.184 1.00 96.38 249 ARG A N 1
ATOM 1944 C CA . ARG A 1 249 ? -20.147 5.025 21.877 1.00 96.38 249 ARG A CA 1
ATOM 1945 C C . ARG A 1 249 ? -19.831 3.783 22.710 1.00 96.38 249 ARG A C 1
ATOM 1947 O O . ARG A 1 249 ? -20.751 3.127 23.200 1.00 96.38 249 ARG A O 1
ATOM 1954 N N . LEU A 1 250 ? -18.549 3.459 22.887 1.00 96.12 250 LEU A N 1
ATOM 1955 C CA . LEU A 1 250 ? -18.125 2.349 23.743 1.00 96.12 250 LEU A CA 1
ATOM 1956 C C . LEU A 1 250 ? -18.449 2.613 25.215 1.00 96.12 250 LEU A C 1
ATOM 1958 O O . LEU A 1 250 ? -18.853 1.693 25.908 1.00 96.12 250 LEU A O 1
ATOM 1962 N N . ARG A 1 251 ? -18.344 3.852 25.701 1.00 94.81 251 ARG A N 1
ATOM 1963 C CA . ARG A 1 251 ? -18.706 4.195 27.083 1.00 94.81 251 ARG A CA 1
ATOM 1964 C C . ARG A 1 251 ? -20.201 4.054 27.342 1.00 94.81 251 ARG A C 1
ATOM 1966 O O . ARG A 1 251 ? -20.588 3.619 28.421 1.00 94.81 251 ARG A O 1
ATOM 1973 N N . GLU A 1 252 ? -21.030 4.424 26.373 1.00 94.75 252 GLU A N 1
ATOM 1974 C CA . GLU A 1 252 ? -22.485 4.285 26.470 1.00 94.75 252 GLU A CA 1
ATOM 1975 C C . GLU A 1 252 ? -22.930 2.816 26.438 1.00 94.75 252 GLU A C 1
ATOM 1977 O O . GLU A 1 252 ? -23.813 2.423 27.201 1.00 94.75 252 GLU A O 1
ATOM 1982 N N . SER A 1 253 ? -22.325 2.007 25.562 1.00 95.31 253 SER A N 1
ATOM 1983 C CA . SER A 1 253 ? -22.680 0.590 25.380 1.00 95.31 253 SER A CA 1
ATOM 1984 C C . SER A 1 253 ? -22.022 -0.352 26.393 1.00 95.31 253 SER A C 1
ATOM 1986 O O . SER A 1 253 ? -22.646 -1.338 26.781 1.00 95.31 253 SER A O 1
ATOM 1988 N N . HIS A 1 254 ? -20.815 -0.018 26.857 1.00 93.94 254 HIS A N 1
ATOM 1989 C CA . HIS A 1 254 ? -19.985 -0.803 27.775 1.00 93.94 254 HIS A CA 1
ATOM 1990 C C . HIS A 1 254 ? -19.391 0.060 28.911 1.00 93.94 254 HIS A C 1
ATOM 1992 O O . HIS A 1 254 ? -18.168 0.253 28.987 1.00 93.94 254 HIS A O 1
ATOM 1998 N N . PRO A 1 255 ? -20.221 0.610 29.823 1.00 92.19 255 PRO A N 1
ATOM 1999 C CA . PRO A 1 255 ? -19.745 1.477 30.906 1.00 92.19 255 PRO A CA 1
ATOM 2000 C C . PRO A 1 255 ? -18.711 0.811 31.827 1.00 92.19 255 PRO A C 1
ATOM 2002 O O . PRO A 1 255 ? -17.888 1.495 32.434 1.00 92.19 255 PRO A O 1
ATOM 2005 N N . GLU A 1 256 ? -18.730 -0.519 31.930 1.00 91.88 256 GLU A N 1
ATOM 2006 C CA . GLU A 1 256 ? -17.804 -1.329 32.725 1.00 91.88 256 GLU A CA 1
ATOM 2007 C C . GLU A 1 256 ? -16.335 -1.190 32.305 1.00 91.88 256 GLU A C 1
ATOM 2009 O O . GLU A 1 256 ? -15.448 -1.356 33.143 1.00 91.88 256 GLU A O 1
ATOM 2014 N N . LEU A 1 257 ? -16.073 -0.849 31.039 1.00 89.50 257 LEU A N 1
ATOM 2015 C CA . LEU A 1 257 ? -14.721 -0.651 30.503 1.00 89.50 257 LEU A CA 1
ATOM 2016 C C . LEU A 1 257 ? -14.118 0.694 30.928 1.00 89.50 257 LEU A C 1
ATOM 2018 O O . LEU A 1 257 ? -12.913 0.914 30.809 1.00 89.50 257 LEU A O 1
ATOM 2022 N N . PHE A 1 258 ? -14.953 1.601 31.439 1.00 89.44 258 PHE A N 1
ATOM 2023 C CA . PHE A 1 258 ? -14.568 2.933 31.882 1.00 89.44 258 PHE A CA 1
ATOM 2024 C C . PHE A 1 258 ? -14.881 3.080 33.368 1.00 89.44 258 PHE A C 1
ATOM 2026 O O . PHE A 1 258 ? -15.801 3.824 33.725 1.00 89.44 258 PHE A O 1
ATOM 2033 N N . PRO A 1 259 ? -14.139 2.393 34.259 1.00 80.69 259 PRO A N 1
ATOM 2034 C CA . PRO A 1 259 ? -14.314 2.609 35.680 1.00 80.69 259 PRO A CA 1
ATOM 2035 C C . PRO A 1 259 ? -14.097 4.096 35.947 1.00 80.69 259 PRO A C 1
ATOM 2037 O O . PRO A 1 259 ? -13.003 4.629 35.730 1.00 80.69 259 PRO A O 1
ATOM 2040 N N . ALA A 1 260 ? -15.165 4.777 36.386 1.00 64.31 260 ALA A N 1
ATOM 2041 C CA . ALA A 1 260 ? -15.046 6.108 36.946 1.00 64.31 260 ALA A CA 1
ATOM 2042 C C . ALA A 1 260 ? -13.942 5.988 37.979 1.00 64.31 260 ALA A C 1
ATOM 2044 O O . ALA A 1 260 ? -14.017 5.142 38.869 1.00 64.31 260 ALA A O 1
ATOM 2045 N N . THR A 1 261 ? -12.868 6.742 37.792 1.00 55.38 261 THR A N 1
ATOM 2046 C CA . THR A 1 261 ? -11.782 6.779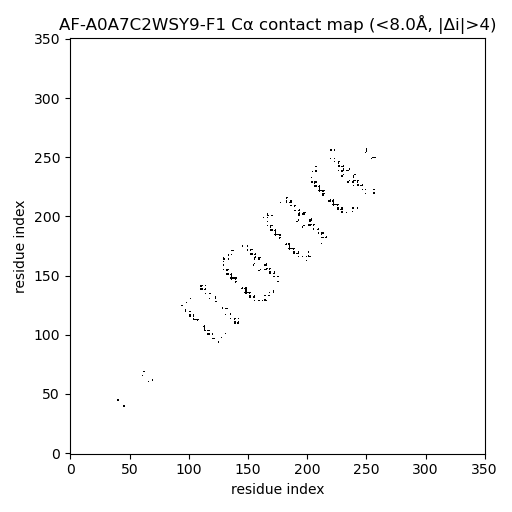 38.753 1.00 55.38 261 THR A CA 1
ATOM 2047 C C . THR A 1 261 ? -12.366 7.433 40.000 1.00 55.38 261 THR A C 1
ATOM 2049 O O . THR A 1 261 ? -12.320 8.647 40.178 1.00 55.38 261 THR A O 1
ATOM 2052 N N . GLU A 1 262 ? -13.046 6.628 40.809 1.00 46.94 262 GLU A N 1
ATOM 2053 C CA . GLU A 1 262 ? -13.602 6.980 42.093 1.00 46.94 262 GLU A CA 1
ATOM 2054 C C . GLU A 1 262 ? -12.383 7.212 42.976 1.00 46.94 262 GLU A C 1
ATOM 2056 O O . GLU A 1 262 ? -11.757 6.285 43.481 1.00 46.94 262 GLU A O 1
ATOM 2061 N N . SER A 1 263 ? -11.968 8.476 43.037 1.00 45.53 263 SER A N 1
ATOM 2062 C CA . SER A 1 263 ? -10.775 8.954 43.722 1.00 45.53 263 SER A CA 1
ATOM 2063 C C . SER A 1 263 ? -9.472 8.259 43.290 1.00 45.53 263 SER A C 1
ATOM 2065 O O . SER A 1 263 ? -9.049 7.246 43.839 1.00 45.53 263 SER A O 1
ATOM 2067 N N . ALA A 1 264 ? -8.684 8.940 42.452 1.00 36.78 264 ALA A N 1
ATOM 2068 C CA . ALA A 1 264 ? -7.299 9.092 42.891 1.00 36.78 264 ALA A CA 1
ATOM 2069 C C . ALA A 1 264 ? -7.393 9.567 44.353 1.00 36.78 264 ALA A C 1
ATOM 2071 O O . ALA A 1 264 ? -8.107 10.557 44.570 1.00 36.78 264 ALA A O 1
ATOM 2072 N N . PRO A 1 265 ? -6.821 8.869 45.356 1.00 43.75 265 PRO A N 1
ATOM 2073 C CA . PRO A 1 265 ? -6.819 9.405 46.700 1.00 43.75 265 PRO A CA 1
ATOM 2074 C C . PRO A 1 265 ? -6.216 10.791 46.561 1.00 43.75 265 PRO A C 1
ATOM 2076 O O . PRO A 1 265 ? -5.080 10.947 46.103 1.00 43.75 265 PRO A O 1
ATOM 2079 N N . ALA A 1 266 ? -7.045 11.796 46.850 1.00 41.00 266 ALA A N 1
ATOM 2080 C CA . ALA A 1 266 ? -6.578 13.131 47.113 1.00 41.00 266 ALA A CA 1
ATOM 2081 C C . ALA A 1 266 ? -5.364 12.932 48.007 1.00 41.00 266 ALA A C 1
ATOM 2083 O O . ALA A 1 266 ? -5.485 12.282 49.048 1.00 41.00 266 ALA A O 1
ATOM 2084 N N . ALA A 1 267 ? -4.199 13.377 47.532 1.00 44.00 267 ALA A N 1
ATOM 2085 C CA . ALA A 1 267 ? -3.030 13.509 48.370 1.00 44.00 267 ALA A CA 1
ATOM 2086 C C . ALA A 1 267 ? -3.538 14.109 49.678 1.00 44.00 267 ALA A C 1
ATOM 2088 O O . ALA A 1 267 ? -4.084 15.217 49.664 1.00 44.00 267 ALA A O 1
ATOM 2089 N N . GLU A 1 268 ? -3.508 13.305 50.745 1.00 43.28 268 GLU A N 1
ATOM 2090 C CA . GLU A 1 268 ? -3.928 13.752 52.055 1.00 43.28 268 GLU A CA 1
ATOM 2091 C C . GLU A 1 268 ? -3.153 15.032 52.305 1.00 43.28 268 GLU A C 1
ATOM 2093 O O . GLU A 1 268 ? -1.920 15.062 52.323 1.00 43.28 268 GLU A O 1
ATOM 2098 N N . VAL A 1 269 ? -3.916 16.113 52.392 1.00 51.12 269 VAL A N 1
ATOM 2099 C CA . VAL A 1 269 ? -3.458 17.397 52.869 1.00 51.12 269 VAL A CA 1
ATOM 2100 C C . VAL A 1 269 ? -3.033 17.141 54.309 1.00 51.12 269 VAL A C 1
ATOM 2102 O O . VAL A 1 269 ? -3.847 17.199 55.226 1.00 51.12 269 VAL A O 1
ATOM 2105 N N . VAL A 1 270 ? -1.764 16.783 54.505 1.00 41.59 270 VAL A N 1
ATOM 2106 C CA . VAL A 1 270 ? -1.132 16.846 55.816 1.00 41.59 270 VAL A CA 1
ATOM 2107 C C . VAL A 1 270 ? -0.894 18.327 56.065 1.00 41.59 270 VAL A C 1
ATOM 2109 O O . VAL A 1 270 ? 0.039 18.940 55.552 1.00 41.59 270 VAL A O 1
ATOM 2112 N N . SER A 1 271 ? -1.858 18.892 56.778 1.00 37.94 271 SER A N 1
ATOM 2113 C CA . SER A 1 271 ? -1.898 20.238 57.315 1.00 37.94 271 SER A CA 1
ATOM 2114 C C . SER A 1 271 ? -0.610 20.597 58.053 1.00 37.94 271 SER A C 1
ATOM 2116 O O . SER A 1 271 ? -0.145 19.855 58.920 1.00 37.94 271 SER A O 1
ATOM 2118 N N . GLU A 1 272 ? -0.088 21.778 57.729 1.00 48.09 272 GLU A N 1
ATOM 2119 C CA . GLU A 1 272 ? 0.861 22.535 58.538 1.00 48.09 272 GLU A CA 1
ATOM 2120 C C . GLU A 1 272 ? 0.281 22.776 59.942 1.00 48.09 272 GLU A C 1
ATOM 2122 O O . GLU A 1 272 ? -0.569 23.643 60.110 1.00 48.09 272 GLU A O 1
ATOM 2127 N N . GLU A 1 273 ? 0.747 22.047 60.957 1.00 44.50 273 GLU A N 1
ATOM 2128 C CA . GLU A 1 273 ? 0.691 22.515 62.349 1.00 44.50 273 GLU A CA 1
ATOM 2129 C C . GLU A 1 273 ? 1.705 21.759 63.224 1.00 44.50 273 GLU A C 1
ATOM 2131 O O . GLU A 1 273 ? 1.422 20.694 63.768 1.00 44.50 273 GLU A O 1
ATOM 2136 N N . ASN A 1 274 ? 2.935 22.277 63.291 1.00 33.81 274 ASN A N 1
ATOM 2137 C CA . ASN A 1 274 ? 3.659 22.558 64.541 1.00 33.81 274 ASN A CA 1
ATOM 2138 C C . ASN A 1 274 ? 5.123 22.908 64.244 1.00 33.81 274 ASN A C 1
ATOM 2140 O O . ASN A 1 274 ? 5.935 22.066 63.860 1.00 33.81 274 ASN A O 1
ATOM 2144 N N . LEU A 1 275 ? 5.430 24.188 64.444 1.00 39.84 275 LEU A N 1
ATOM 2145 C CA . LEU A 1 275 ? 6.772 24.708 64.670 1.00 39.84 275 LEU A CA 1
ATOM 2146 C C . LEU A 1 275 ? 7.147 24.520 66.148 1.00 39.84 275 LEU A C 1
ATOM 2148 O O . LEU A 1 275 ? 6.256 24.515 66.990 1.00 39.84 275 LEU A O 1
ATOM 2152 N N . GLU A 1 276 ? 8.465 24.485 66.394 1.00 38.84 276 GLU A N 1
ATOM 2153 C CA . GLU A 1 276 ? 9.224 24.483 67.670 1.00 38.84 276 GLU A CA 1
ATOM 2154 C C . GLU A 1 276 ? 9.836 23.112 68.033 1.00 38.84 276 GLU A C 1
ATOM 2156 O O . GLU A 1 276 ? 9.137 22.110 68.058 1.00 38.84 276 GLU A O 1
ATOM 2161 N N . GLN A 1 277 ? 11.108 22.939 68.403 1.00 38.00 277 GLN A N 1
ATOM 2162 C CA . GLN A 1 277 ? 12.357 23.708 68.338 1.00 38.00 277 GLN A CA 1
ATOM 2163 C C . GLN A 1 277 ? 13.469 22.725 68.797 1.00 38.00 277 GLN A C 1
ATOM 2165 O O . GLN A 1 277 ? 13.206 21.921 69.688 1.00 38.00 277 GLN A O 1
ATOM 2170 N N . ASP A 1 278 ? 14.645 22.732 68.154 1.00 33.25 278 ASP A N 1
ATOM 2171 C CA . ASP A 1 278 ? 15.996 22.753 68.775 1.00 33.25 278 ASP A CA 1
ATOM 2172 C C . ASP A 1 278 ? 17.124 22.038 67.988 1.00 33.25 278 ASP A C 1
ATOM 2174 O O . ASP A 1 278 ? 17.091 20.846 67.692 1.00 33.25 278 ASP A O 1
ATOM 2178 N N . ASP A 1 279 ? 18.149 22.859 67.724 1.00 35.06 279 ASP A N 1
ATOM 2179 C CA . ASP A 1 279 ? 19.601 22.624 67.738 1.00 35.06 279 ASP A CA 1
ATOM 2180 C C . ASP A 1 279 ? 20.324 21.726 66.707 1.00 35.06 279 ASP A C 1
ATOM 2182 O O . ASP A 1 279 ? 20.575 20.537 66.882 1.00 35.06 279 ASP A O 1
ATOM 2186 N N . ALA A 1 280 ? 20.793 22.416 65.658 1.00 33.44 280 ALA A N 1
ATOM 2187 C CA . ALA A 1 280 ? 22.206 22.625 65.296 1.00 33.44 280 ALA A CA 1
ATOM 2188 C C . ALA A 1 280 ? 23.207 21.449 65.359 1.00 33.44 280 ALA A C 1
ATOM 2190 O O . ALA A 1 280 ? 23.702 21.134 66.434 1.00 33.44 280 ALA A O 1
ATOM 2191 N N . VAL A 1 281 ? 23.693 21.002 64.185 1.00 34.84 281 VAL A N 1
ATOM 2192 C CA . VAL A 1 281 ? 25.134 20.780 63.906 1.00 34.84 281 VAL A CA 1
ATOM 2193 C C . VAL A 1 281 ? 25.436 21.097 62.424 1.00 34.84 281 VAL A C 1
ATOM 2195 O O . VAL A 1 281 ? 24.642 20.813 61.534 1.00 34.84 281 VAL A O 1
ATOM 2198 N N . GLU A 1 282 ? 26.588 21.738 62.232 1.00 34.47 282 GLU A N 1
ATOM 2199 C CA . GLU A 1 282 ? 27.230 22.380 61.075 1.00 34.47 282 GLU A CA 1
ATOM 2200 C C . GLU A 1 282 ? 27.152 21.740 59.670 1.00 34.47 282 GLU A C 1
ATOM 2202 O O . GLU A 1 282 ? 27.231 20.529 59.478 1.00 34.47 282 GLU A O 1
ATOM 2207 N N . ALA A 1 283 ? 27.126 22.640 58.676 1.00 34.62 283 ALA A N 1
ATOM 2208 C CA . ALA A 1 283 ? 27.431 22.432 57.255 1.00 34.62 283 ALA A CA 1
ATOM 2209 C C . ALA A 1 283 ? 28.973 22.399 57.010 1.00 34.62 283 ALA A C 1
ATOM 2211 O O . ALA A 1 283 ? 29.722 22.644 57.959 1.00 34.62 283 ALA A O 1
ATOM 2212 N N . PRO A 1 284 ? 29.493 22.135 55.786 1.00 44.16 284 PRO A N 1
ATOM 2213 C CA . PRO A 1 284 ? 29.344 23.093 54.680 1.00 44.16 284 PRO A CA 1
ATOM 2214 C C . PRO A 1 284 ? 29.129 22.499 53.268 1.00 44.16 284 PRO A C 1
ATOM 2216 O O . PRO A 1 284 ? 29.527 21.382 52.959 1.00 44.16 284 PRO A O 1
ATOM 2219 N N . GLU A 1 285 ? 28.486 23.339 52.448 1.00 37.16 285 GLU A N 1
ATOM 2220 C CA . GLU A 1 285 ? 28.726 23.647 51.025 1.00 37.16 285 GLU A CA 1
ATOM 2221 C C . GLU A 1 285 ? 29.032 22.522 50.016 1.00 37.16 285 GLU A C 1
ATOM 2223 O O . GLU A 1 285 ? 30.113 21.951 50.016 1.00 37.16 285 GLU A O 1
ATOM 2228 N N . GLU A 1 286 ? 28.158 22.361 49.010 1.00 34.94 286 GLU A N 1
ATOM 2229 C CA . GLU A 1 286 ? 28.445 22.851 47.646 1.00 34.94 286 GLU A CA 1
ATOM 2230 C C . GLU A 1 286 ? 27.249 22.697 46.675 1.00 34.94 286 GLU A C 1
ATOM 2232 O O . GLU A 1 286 ? 26.590 21.663 46.604 1.00 34.94 286 GLU A O 1
ATOM 2237 N N . ALA A 1 287 ? 27.067 23.749 45.866 1.00 33.16 287 ALA A N 1
ATOM 2238 C CA . ALA A 1 287 ? 26.496 23.778 44.514 1.00 33.16 287 ALA A CA 1
ATOM 2239 C C . ALA A 1 287 ? 24.972 23.616 44.302 1.00 33.16 287 ALA A C 1
ATOM 2241 O O . ALA A 1 287 ? 24.476 22.599 43.821 1.00 33.16 287 ALA A O 1
ATOM 2242 N N . ALA A 1 288 ? 24.263 24.740 44.437 1.00 31.33 288 ALA A N 1
ATOM 2243 C CA . ALA A 1 288 ? 23.133 25.086 43.575 1.00 31.33 288 ALA A CA 1
ATOM 2244 C C . ALA A 1 288 ? 23.489 26.351 42.780 1.00 31.33 288 ALA A C 1
ATOM 2246 O O . ALA A 1 288 ? 23.871 27.343 43.393 1.00 31.33 288 ALA A O 1
ATOM 2247 N N . ALA A 1 289 ? 23.350 26.328 41.449 1.00 31.75 289 ALA A N 1
ATOM 2248 C CA . ALA A 1 289 ? 22.912 27.489 40.662 1.00 31.75 289 ALA A CA 1
ATOM 2249 C C . ALA A 1 289 ? 22.774 27.179 39.159 1.00 31.75 289 ALA A C 1
ATOM 2251 O O . ALA A 1 289 ? 23.737 26.825 38.485 1.00 31.75 289 ALA A O 1
ATOM 2252 N N . ALA A 1 290 ? 21.570 27.488 38.670 1.00 31.14 290 ALA A N 1
ATOM 2253 C CA . ALA A 1 290 ? 21.267 28.111 37.381 1.00 31.14 290 ALA A CA 1
ATOM 2254 C C . ALA A 1 290 ? 21.370 27.273 36.091 1.00 31.14 290 ALA A C 1
ATOM 2256 O O . ALA A 1 290 ? 22.406 27.202 35.436 1.00 31.14 290 ALA A O 1
ATOM 2257 N N . LEU A 1 291 ? 20.206 26.800 35.631 1.00 34.00 291 LEU A N 1
ATOM 2258 C CA . LEU A 1 291 ? 19.877 26.741 34.207 1.00 34.00 291 LEU A CA 1
ATOM 2259 C C . LEU A 1 291 ? 18.749 27.745 33.946 1.00 34.00 291 LEU A C 1
ATOM 2261 O O . LEU A 1 291 ? 17.595 27.504 34.289 1.00 34.00 291 LEU A O 1
ATOM 2265 N N . THR A 1 292 ? 19.117 28.884 33.369 1.00 33.12 292 THR A N 1
ATOM 2266 C CA . THR A 1 292 ? 18.208 29.844 32.739 1.00 33.12 292 THR A CA 1
ATOM 2267 C C . THR A 1 292 ? 18.374 29.758 31.227 1.00 33.12 292 THR A C 1
ATOM 2269 O O . THR A 1 292 ? 19.503 29.725 30.746 1.00 33.12 292 THR A O 1
ATOM 2272 N N . GLU A 1 293 ? 17.230 29.740 30.546 1.00 37.12 293 GLU A N 1
ATOM 2273 C CA . GLU A 1 293 ? 16.930 30.337 29.238 1.00 37.12 293 GLU A CA 1
ATOM 2274 C C . GLU A 1 293 ? 17.957 30.218 28.100 1.00 37.12 293 GLU A C 1
ATOM 2276 O O . GLU A 1 293 ? 18.991 30.876 28.103 1.00 37.12 293 GLU A O 1
ATOM 2281 N N . ASP A 1 294 ? 17.561 29.521 27.030 1.00 30.50 294 ASP A N 1
ATOM 2282 C CA . ASP A 1 294 ? 17.543 30.148 25.703 1.00 30.50 294 ASP A CA 1
ATOM 2283 C C . ASP A 1 294 ? 16.531 29.433 24.792 1.00 30.50 294 ASP A C 1
ATOM 2285 O O . ASP A 1 294 ? 16.729 28.300 24.347 1.00 30.50 294 ASP A O 1
ATOM 2289 N N . ALA A 1 295 ? 15.422 30.118 24.539 1.00 34.31 295 ALA A N 1
ATOM 2290 C CA . ALA A 1 295 ? 14.608 29.933 23.358 1.00 34.31 295 ALA A CA 1
ATOM 2291 C C . ALA A 1 295 ? 14.732 31.224 22.545 1.00 34.31 295 ALA A C 1
ATOM 2293 O O . ALA A 1 295 ? 14.257 32.255 23.012 1.00 34.31 295 ALA A O 1
ATOM 2294 N N . SER A 1 296 ? 15.318 31.162 21.342 1.00 31.12 296 SER A N 1
ATOM 2295 C CA . SER A 1 296 ? 14.863 31.868 20.126 1.00 31.12 296 SER A CA 1
ATOM 2296 C C . SER A 1 296 ? 15.963 31.985 19.057 1.00 31.12 296 SER A C 1
ATOM 2298 O O . SER A 1 296 ? 16.978 32.640 19.268 1.00 31.12 296 SER A O 1
ATOM 2300 N N . ALA A 1 297 ? 15.705 31.405 17.876 1.00 31.52 297 ALA A N 1
ATOM 2301 C CA . ALA A 1 297 ? 16.049 31.912 16.530 1.00 31.52 297 ALA A CA 1
ATOM 2302 C C . ALA A 1 297 ? 15.554 30.867 15.491 1.00 31.52 297 ALA A C 1
ATOM 2304 O O . ALA A 1 297 ? 16.070 29.755 15.469 1.00 31.52 297 ALA A O 1
ATOM 2305 N N . VAL A 1 298 ? 14.426 31.035 14.772 1.00 34.28 298 VAL A N 1
ATOM 2306 C CA . VAL A 1 298 ? 14.179 31.881 13.565 1.00 34.28 298 VAL A CA 1
ATOM 2307 C C . VAL A 1 298 ? 15.127 31.495 12.406 1.00 34.28 298 VAL A C 1
ATOM 2309 O O . VAL A 1 298 ? 16.333 31.575 12.592 1.00 34.28 298 VAL A O 1
ATOM 2312 N N .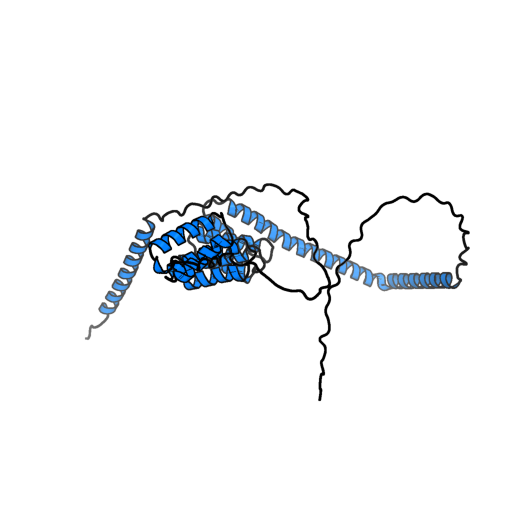 ALA A 1 299 ? 14.749 31.139 11.165 1.00 35.28 299 ALA A N 1
ATOM 2313 C CA . ALA A 1 299 ? 13.492 30.946 10.413 1.00 35.28 299 ALA A CA 1
ATOM 2314 C C . ALA A 1 299 ? 13.859 30.286 9.028 1.00 35.28 299 ALA A C 1
ATOM 2316 O O . ALA A 1 299 ? 14.826 29.531 8.995 1.00 35.28 299 ALA A O 1
ATOM 2317 N N . PRO A 1 300 ? 13.242 30.601 7.864 1.00 45.41 300 PRO A N 1
ATOM 2318 C CA . PRO A 1 300 ? 12.053 29.978 7.260 1.00 45.41 300 PRO A CA 1
ATOM 2319 C C . PRO A 1 300 ? 12.283 29.382 5.841 1.00 45.41 300 PRO A C 1
ATOM 2321 O O . PRO A 1 300 ? 13.292 29.648 5.195 1.00 45.41 300 PRO A O 1
ATOM 2324 N N . GLY A 1 301 ? 11.266 28.687 5.305 1.00 27.28 301 GLY A N 1
ATOM 2325 C CA . GLY A 1 301 ? 10.961 28.700 3.864 1.00 27.28 301 GLY A CA 1
ATOM 2326 C C . GLY A 1 301 ? 11.068 27.372 3.104 1.00 27.28 301 GLY A C 1
ATOM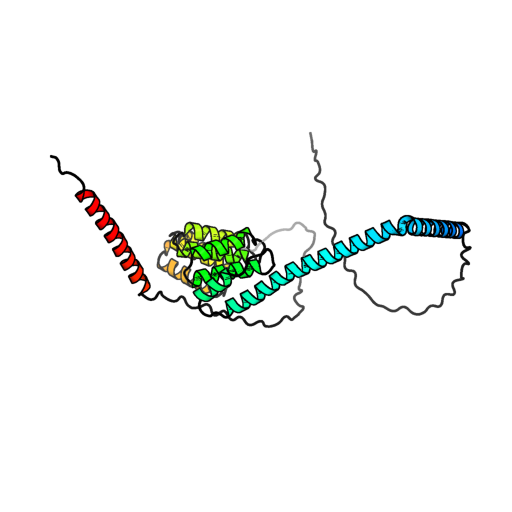 2327 O O . GLY A 1 301 ? 12.148 26.998 2.662 1.00 27.28 301 GLY A O 1
ATOM 2328 N N . ALA A 1 302 ? 9.923 26.739 2.835 1.00 28.97 302 ALA A N 1
ATOM 2329 C CA . ALA A 1 302 ? 9.678 25.983 1.603 1.00 28.97 302 ALA A CA 1
ATOM 2330 C C . ALA A 1 302 ? 8.154 25.892 1.347 1.00 28.97 302 ALA A C 1
ATOM 2332 O O . ALA A 1 302 ? 7.393 25.896 2.314 1.00 28.97 302 ALA A O 1
ATOM 2333 N N . PRO A 1 303 ? 7.714 25.909 0.076 1.00 35.78 303 PRO A N 1
ATOM 2334 C CA . PRO A 1 303 ? 6.426 26.469 -0.332 1.00 35.78 303 PRO A CA 1
ATOM 2335 C C . PRO A 1 303 ? 5.258 25.476 -0.364 1.00 35.78 303 PRO A C 1
ATOM 2337 O O . PRO A 1 303 ? 5.447 24.266 -0.467 1.00 35.78 303 PRO A O 1
ATOM 2340 N N . ASP A 1 304 ? 4.061 26.070 -0.354 1.00 37.06 304 ASP A N 1
ATOM 2341 C CA . ASP A 1 304 ? 2.775 25.530 -0.802 1.00 37.06 304 ASP A CA 1
ATOM 2342 C C . ASP A 1 304 ? 2.909 24.495 -1.929 1.00 37.06 304 ASP A C 1
ATOM 2344 O O . ASP A 1 304 ? 3.334 24.811 -3.044 1.00 37.06 304 ASP A O 1
ATOM 2348 N N . ALA A 1 305 ? 2.438 23.281 -1.657 1.00 30.11 305 ALA A N 1
ATOM 2349 C CA . ALA A 1 305 ? 1.945 22.371 -2.674 1.00 30.11 305 ALA A CA 1
ATOM 2350 C C . ALA A 1 305 ? 0.554 21.913 -2.235 1.00 30.11 305 ALA A C 1
ATOM 2352 O O . ALA A 1 305 ? 0.377 21.280 -1.195 1.00 30.11 305 ALA A O 1
ATOM 2353 N N . ALA A 1 306 ? -0.426 22.323 -3.034 1.00 26.52 306 ALA A N 1
ATOM 2354 C CA . ALA A 1 306 ? -1.837 22.048 -2.881 1.00 26.52 306 ALA A CA 1
ATOM 2355 C C . ALA A 1 306 ? -2.108 20.559 -2.631 1.00 26.52 306 ALA A C 1
ATOM 2357 O O . ALA A 1 306 ? -1.647 19.693 -3.371 1.00 26.52 306 ALA A O 1
ATOM 2358 N N . VAL A 1 307 ? -2.911 20.291 -1.607 1.00 34.03 307 VAL A N 1
ATOM 2359 C CA . VAL A 1 307 ? -3.558 19.003 -1.373 1.00 34.03 307 VAL A CA 1
ATOM 2360 C C . VAL A 1 307 ? -4.890 19.020 -2.130 1.00 34.03 307 VAL A C 1
ATOM 2362 O O . VAL A 1 307 ? -5.780 19.770 -1.729 1.00 34.03 307 VAL A O 1
ATOM 2365 N N . PRO A 1 308 ? -5.098 18.212 -3.185 1.00 32.28 308 PRO A N 1
ATOM 2366 C CA . PRO A 1 308 ? -6.428 17.781 -3.562 1.00 32.28 308 PRO A CA 1
ATOM 2367 C C . PRO A 1 308 ? -6.613 16.367 -3.009 1.00 32.28 308 PRO A C 1
ATOM 2369 O O . PRO A 1 308 ? -6.030 15.398 -3.487 1.00 32.28 308 PRO A O 1
ATOM 2372 N N . GLY A 1 309 ? -7.390 16.265 -1.943 1.00 30.94 309 GLY A N 1
ATOM 2373 C CA . GLY A 1 309 ? -7.632 15.008 -1.251 1.00 30.94 309 GLY A CA 1
ATOM 2374 C C . GLY A 1 309 ? -8.713 15.188 -0.208 1.00 30.94 309 GLY A C 1
ATOM 2375 O O . GLY A 1 309 ? -8.513 14.881 0.961 1.00 30.94 309 GLY A O 1
ATOM 2376 N N . THR A 1 310 ? -9.838 15.771 -0.619 1.00 27.86 310 THR A N 1
ATOM 2377 C CA . THR A 1 310 ? -11.100 15.652 0.101 1.00 27.86 310 THR A CA 1
ATOM 2378 C C . THR A 1 310 ? -11.373 14.162 0.264 1.00 27.86 310 THR A C 1
ATOM 2380 O O . THR A 1 310 ? -11.677 13.461 -0.700 1.00 27.86 310 THR A O 1
ATOM 2383 N N . VAL A 1 311 ? -11.179 13.676 1.488 1.00 36.59 311 VAL A N 1
ATOM 2384 C CA . VAL A 1 311 ? -11.647 12.366 1.923 1.00 36.59 311 VAL A CA 1
ATOM 2385 C C . VAL A 1 311 ? -13.151 12.373 1.694 1.00 36.59 311 VAL A C 1
ATOM 2387 O O . VAL A 1 311 ? -13.867 13.181 2.284 1.00 36.59 311 VAL A O 1
ATOM 2390 N N . ALA A 1 312 ? -13.594 11.538 0.759 1.00 28.77 312 ALA A N 1
ATOM 2391 C CA . ALA A 1 312 ? -14.999 11.261 0.572 1.00 28.77 312 ALA A CA 1
ATOM 2392 C C . ALA A 1 312 ? -15.549 10.708 1.891 1.00 28.77 312 ALA A C 1
ATOM 2394 O O . ALA A 1 312 ? -15.015 9.754 2.459 1.00 28.77 312 ALA A O 1
ATOM 2395 N N . GLU A 1 313 ? -16.594 11.369 2.370 1.00 29.42 313 GLU A N 1
ATOM 2396 C CA . GLU A 1 313 ? -17.575 10.855 3.316 1.00 29.42 313 GLU A CA 1
ATOM 2397 C C . GLU A 1 313 ? -17.929 9.397 2.953 1.00 29.42 313 GLU A C 1
ATOM 2399 O O . GLU A 1 313 ? -18.001 9.080 1.760 1.00 29.42 313 GLU A O 1
ATOM 2404 N N . PRO A 1 314 ? -18.095 8.485 3.928 1.00 40.75 314 PRO A N 1
ATOM 2405 C CA . PRO A 1 314 ? -18.393 7.091 3.633 1.00 40.75 314 PRO A CA 1
ATOM 2406 C C . PRO A 1 314 ? -19.733 7.017 2.898 1.00 40.75 314 PRO A C 1
ATOM 2408 O O . PRO A 1 314 ? -20.787 7.258 3.480 1.00 40.75 314 PRO A O 1
ATOM 2411 N N . ALA A 1 315 ? -19.686 6.708 1.603 1.00 31.50 315 ALA A N 1
ATOM 2412 C CA . ALA A 1 315 ? -20.879 6.415 0.834 1.00 31.50 315 ALA A CA 1
ATOM 2413 C C . ALA A 1 315 ? -21.511 5.143 1.408 1.00 31.50 315 ALA A C 1
ATOM 2415 O O . ALA A 1 315 ? -20.936 4.055 1.323 1.00 31.50 315 ALA A O 1
ATOM 2416 N N . GLU A 1 316 ? -22.691 5.291 2.005 1.00 37.50 316 GLU A N 1
ATOM 2417 C CA . GLU A 1 316 ? -23.608 4.181 2.219 1.00 37.50 316 GLU A CA 1
ATOM 2418 C C . GLU A 1 316 ? -23.819 3.452 0.883 1.00 37.50 316 GLU A C 1
ATOM 2420 O O . GLU A 1 316 ? -24.040 4.061 -0.167 1.00 37.50 316 GLU A O 1
ATOM 2425 N N . ILE A 1 317 ? -23.701 2.128 0.924 1.00 40.06 317 ILE A N 1
ATOM 2426 C CA . ILE A 1 317 ? -23.878 1.243 -0.227 1.00 40.06 317 ILE A CA 1
ATOM 2427 C C . ILE A 1 317 ? -25.299 1.448 -0.791 1.00 40.06 317 ILE A C 1
ATOM 2429 O O . ILE A 1 317 ? -26.263 1.339 -0.029 1.00 40.06 317 ILE A O 1
ATOM 2433 N N . PRO A 1 318 ? -25.488 1.678 -2.106 1.00 33.69 318 PRO A N 1
ATOM 2434 C CA . PRO A 1 318 ? -26.816 1.645 -2.705 1.00 33.69 318 PRO A CA 1
ATOM 2435 C C . PRO A 1 318 ? -27.412 0.240 -2.555 1.00 33.69 318 PRO A C 1
ATOM 2437 O O . PRO A 1 318 ? -26.790 -0.755 -2.933 1.00 33.69 318 PRO A O 1
ATOM 2440 N N . ALA A 1 319 ? -28.641 0.164 -2.043 1.00 40.34 319 ALA A N 1
ATOM 2441 C CA . ALA A 1 319 ? -29.383 -1.065 -1.741 1.00 40.34 319 ALA A CA 1
ATOM 2442 C C . ALA A 1 319 ? -29.593 -2.041 -2.930 1.00 40.34 319 ALA A C 1
ATOM 2444 O O . ALA A 1 319 ? -30.160 -3.115 -2.748 1.00 40.34 319 ALA A O 1
ATOM 2445 N N . GLU A 1 320 ? -29.129 -1.716 -4.139 1.00 41.53 320 GLU A N 1
ATOM 2446 C CA . GLU A 1 320 ? -29.193 -2.603 -5.308 1.00 41.53 320 GLU A CA 1
ATOM 2447 C C . GLU A 1 320 ? -28.128 -3.711 -5.300 1.00 41.53 320 GLU A C 1
ATOM 2449 O O . GLU A 1 320 ? -28.382 -4.792 -5.831 1.00 41.53 320 GLU A O 1
ATOM 2454 N N . SER A 1 321 ? -26.977 -3.515 -4.643 1.00 45.78 321 SER A N 1
ATOM 2455 C CA . SER A 1 321 ? -25.885 -4.508 -4.690 1.00 45.78 321 SER A CA 1
ATOM 2456 C C . SER A 1 321 ? -26.135 -5.744 -3.811 1.00 45.78 321 SER A C 1
ATOM 2458 O O . SER A 1 321 ? -25.599 -6.816 -4.079 1.00 45.78 321 SER A O 1
ATOM 2460 N N . GLN A 1 322 ? -27.008 -5.630 -2.802 1.00 44.41 322 GLN A N 1
ATOM 2461 C CA . GLN A 1 322 ? -27.432 -6.764 -1.964 1.00 44.41 322 GLN A CA 1
ATOM 2462 C C . GLN A 1 322 ? -28.460 -7.662 -2.667 1.00 44.41 322 GLN A C 1
ATOM 2464 O O . GLN A 1 322 ? -28.598 -8.837 -2.333 1.00 44.41 322 GLN A O 1
ATOM 2469 N N . LYS A 1 323 ? -29.178 -7.131 -3.666 1.00 42.88 323 LYS A N 1
ATOM 2470 C CA . LYS A 1 323 ? -30.175 -7.897 -4.419 1.00 42.88 323 LYS A CA 1
ATOM 2471 C C . LYS A 1 323 ? -29.525 -8.781 -5.489 1.00 42.88 323 LYS A C 1
ATOM 2473 O O . LYS A 1 323 ? -29.967 -9.905 -5.693 1.00 42.88 323 LYS A O 1
ATOM 2478 N N . ALA A 1 324 ? -28.426 -8.315 -6.086 1.00 44.34 324 ALA A N 1
ATOM 2479 C CA . ALA A 1 324 ? -27.662 -9.079 -7.072 1.00 44.34 324 ALA A CA 1
ATOM 2480 C C . ALA A 1 324 ? -26.944 -10.300 -6.462 1.00 44.34 324 ALA A C 1
ATOM 2482 O O . ALA A 1 324 ? -26.863 -11.346 -7.100 1.00 44.34 324 ALA A O 1
ATOM 2483 N N . THR A 1 325 ? -26.470 -10.206 -5.213 1.00 50.12 325 THR A N 1
ATOM 2484 C CA . THR A 1 325 ? -25.851 -11.348 -4.513 1.00 50.12 325 THR A CA 1
ATOM 2485 C C . THR A 1 325 ? -26.880 -12.401 -4.090 1.00 50.12 325 THR A C 1
ATOM 2487 O O . THR A 1 325 ? -26.576 -13.589 -4.133 1.00 50.12 325 THR A O 1
ATOM 2490 N N . ALA A 1 326 ? -28.107 -11.993 -3.745 1.00 47.56 326 ALA A N 1
ATOM 2491 C CA . ALA A 1 326 ? -29.188 -12.921 -3.408 1.00 47.56 326 ALA A CA 1
ATOM 2492 C C . ALA A 1 326 ? -29.763 -13.647 -4.643 1.00 47.56 326 ALA A C 1
ATOM 2494 O O . ALA A 1 326 ? -30.101 -14.826 -4.554 1.00 47.56 326 ALA A O 1
ATOM 2495 N N . GLU A 1 327 ? -29.846 -12.978 -5.799 1.00 50.78 327 GLU A N 1
ATOM 2496 C CA . GLU A 1 327 ? -30.305 -13.610 -7.047 1.00 50.78 327 GLU A CA 1
ATOM 2497 C C . GLU A 1 327 ? -29.268 -14.611 -7.595 1.00 50.78 327 GLU A C 1
ATOM 2499 O O . GLU A 1 327 ? -29.654 -15.715 -7.981 1.00 50.78 327 GLU A O 1
ATOM 2504 N N . ALA A 1 328 ? -27.963 -14.319 -7.501 1.00 50.84 328 ALA A N 1
ATOM 2505 C CA . ALA A 1 328 ? -26.904 -15.242 -7.930 1.00 50.84 328 ALA A CA 1
ATOM 2506 C C . ALA A 1 328 ? -26.831 -16.533 -7.084 1.00 50.84 328 ALA A C 1
ATOM 2508 O O . ALA A 1 328 ? -26.644 -17.619 -7.631 1.00 50.84 328 ALA A O 1
ATOM 2509 N N . GLN A 1 329 ? -27.052 -16.445 -5.766 1.00 52.69 329 GLN A N 1
ATOM 2510 C CA . GLN A 1 329 ? -27.084 -17.628 -4.890 1.00 52.69 329 GLN A CA 1
ATOM 2511 C C . GLN A 1 329 ? -28.308 -18.522 -5.149 1.00 52.69 329 GLN A C 1
ATOM 2513 O O . GLN A 1 329 ? -28.231 -19.738 -4.995 1.00 52.69 329 GLN A O 1
ATOM 2518 N N . SER A 1 330 ? -29.426 -17.939 -5.598 1.00 52.19 330 SER A N 1
ATOM 2519 C CA . SER A 1 330 ? -30.627 -18.706 -5.952 1.00 52.19 330 SER A CA 1
ATOM 2520 C C . SER A 1 330 ? -30.517 -19.440 -7.295 1.00 52.19 330 SER A C 1
ATOM 2522 O O . SER A 1 330 ? -31.201 -20.443 -7.497 1.00 52.19 330 SER A O 1
ATOM 2524 N N . GLU A 1 331 ? -29.651 -18.976 -8.204 1.00 56.00 331 GLU A N 1
ATOM 2525 C CA . GLU A 1 331 ? -29.385 -19.657 -9.476 1.00 56.00 331 GLU A CA 1
ATOM 2526 C C . GLU A 1 331 ? -28.403 -20.828 -9.311 1.00 56.00 331 GLU A C 1
ATOM 2528 O O . GLU A 1 331 ? -28.635 -21.877 -9.912 1.00 56.00 331 GLU A O 1
ATOM 2533 N N . GLU A 1 332 ? -27.386 -20.725 -8.443 1.00 57.28 332 GLU A N 1
ATOM 2534 C CA . GLU A 1 332 ? -26.487 -21.855 -8.135 1.00 57.28 332 GLU A CA 1
ATOM 2535 C C . GLU A 1 332 ? -27.213 -23.009 -7.414 1.00 57.28 332 GLU A C 1
ATOM 2537 O O . GLU A 1 332 ? -27.049 -24.167 -7.804 1.00 57.28 332 GLU A O 1
ATOM 2542 N N . GLU A 1 333 ? -28.107 -22.723 -6.454 1.00 56.25 333 GLU A N 1
ATOM 2543 C CA . GLU A 1 333 ? -28.879 -23.767 -5.751 1.00 56.25 333 GLU A CA 1
ATOM 2544 C C . GLU A 1 333 ? -29.859 -24.510 -6.689 1.00 56.25 333 GLU A C 1
ATOM 2546 O O . GLU A 1 333 ? -30.195 -25.679 -6.475 1.00 56.25 333 GLU A O 1
ATOM 2551 N N . ASN A 1 334 ? -30.316 -23.862 -7.766 1.00 55.28 334 ASN A N 1
ATOM 2552 C CA . ASN A 1 334 ? -31.264 -24.458 -8.711 1.00 55.28 334 ASN A CA 1
ATOM 2553 C C . ASN A 1 334 ? -30.574 -25.321 -9.786 1.00 55.28 334 ASN A C 1
ATOM 2555 O O . ASN A 1 334 ? -31.187 -26.256 -10.305 1.00 55.28 334 ASN A O 1
ATOM 2559 N N . VAL A 1 335 ? -29.298 -25.052 -10.092 1.00 61.62 335 VAL A N 1
ATOM 2560 C CA . VAL A 1 335 ? -28.481 -25.880 -10.999 1.00 61.62 335 VAL A CA 1
ATOM 2561 C C . VAL A 1 335 ? -28.054 -27.180 -10.312 1.00 61.62 335 VAL A C 1
ATOM 2563 O O . VAL A 1 335 ? -28.219 -28.253 -10.893 1.00 61.62 335 VAL A O 1
ATOM 2566 N N . GLU A 1 336 ? -27.640 -27.123 -9.043 1.00 61.12 336 GLU A N 1
ATOM 2567 C CA . GLU A 1 336 ? -27.252 -28.317 -8.272 1.00 61.12 336 GLU A CA 1
ATOM 2568 C C . GLU A 1 336 ? -28.443 -29.277 -8.055 1.00 61.12 336 GLU A C 1
ATOM 2570 O O . GLU A 1 336 ? -28.311 -30.503 -8.074 1.00 61.12 336 GLU A O 1
ATOM 2575 N N . LYS A 1 337 ? -29.661 -28.729 -7.954 1.00 56.88 337 LYS A N 1
ATOM 2576 C CA . LYS A 1 337 ? -30.901 -29.514 -7.837 1.00 56.88 337 LYS A CA 1
ATOM 2577 C C . LYS A 1 337 ? -31.363 -30.138 -9.159 1.00 56.88 337 LYS A C 1
ATOM 2579 O O . LYS A 1 337 ? -32.091 -31.132 -9.131 1.00 56.88 337 LYS A O 1
ATOM 2584 N N . ALA A 1 338 ? -30.959 -29.576 -10.300 1.00 57.50 338 ALA A N 1
ATOM 2585 C CA . ALA A 1 338 ? -31.256 -30.117 -11.625 1.00 57.50 338 ALA A CA 1
ATOM 2586 C C . ALA A 1 338 ? -30.317 -31.282 -11.988 1.00 57.50 338 ALA A C 1
ATOM 2588 O O . ALA A 1 338 ? -30.790 -32.293 -12.508 1.00 57.50 338 ALA A O 1
ATOM 2589 N N . GLU A 1 339 ? -29.031 -31.201 -11.631 1.00 58.81 339 GLU A N 1
ATOM 2590 C CA . GLU A 1 339 ? -28.072 -32.299 -11.844 1.00 58.81 339 GLU A CA 1
ATOM 2591 C C . GLU A 1 339 ? -28.397 -33.533 -10.976 1.00 58.81 339 GLU A C 1
ATOM 2593 O O . GLU A 1 339 ? -28.322 -34.667 -11.453 1.00 58.81 339 GLU A O 1
ATOM 2598 N N . ALA A 1 340 ? -28.907 -33.339 -9.753 1.00 57.56 340 ALA A N 1
ATOM 2599 C CA . ALA A 1 340 ? -29.346 -34.439 -8.881 1.00 57.56 340 ALA A CA 1
ATOM 2600 C C . ALA A 1 340 ? -30.603 -35.197 -9.380 1.00 57.56 340 ALA A C 1
ATOM 2602 O O . ALA A 1 340 ? -30.901 -36.302 -8.910 1.00 57.56 340 ALA A O 1
ATOM 2603 N N . LEU A 1 341 ? -31.367 -34.620 -10.318 1.00 55.56 341 LEU A N 1
ATOM 2604 C CA . LEU A 1 341 ? -32.559 -35.251 -10.900 1.00 55.56 341 LEU A CA 1
ATOM 2605 C C . LEU A 1 341 ? -32.249 -36.063 -12.168 1.00 55.56 341 LEU A C 1
ATOM 2607 O O . LEU A 1 341 ? -32.961 -37.033 -12.432 1.00 55.56 341 LEU A O 1
ATOM 2611 N N . GLU A 1 342 ? -31.188 -35.739 -12.914 1.00 57.75 342 GLU A N 1
ATOM 2612 C CA . GLU A 1 342 ? -30.760 -36.549 -14.068 1.00 57.75 342 GLU A CA 1
ATOM 2613 C C . GLU A 1 342 ? -30.033 -37.837 -13.648 1.00 57.75 342 GLU A C 1
ATOM 2615 O O . GLU A 1 342 ? -30.208 -38.875 -14.291 1.00 57.75 342 GLU A O 1
ATOM 2620 N N . GLU A 1 343 ? -29.306 -37.834 -12.526 1.00 55.50 343 GLU A N 1
ATOM 2621 C CA . GLU A 1 343 ? -28.595 -39.030 -12.049 1.00 55.50 343 GLU A CA 1
ATOM 2622 C C . GLU A 1 343 ? -29.557 -40.143 -11.573 1.00 55.50 343 GLU A C 1
ATOM 2624 O O . GLU A 1 343 ? -29.301 -41.330 -11.784 1.00 55.50 343 GLU A O 1
ATOM 2629 N N . ASN A 1 344 ? -30.737 -39.778 -11.052 1.00 54.84 344 ASN A N 1
ATOM 2630 C CA . ASN A 1 344 ? -31.778 -40.729 -10.631 1.00 54.84 344 ASN A CA 1
ATOM 2631 C C . ASN A 1 344 ? -32.643 -41.286 -11.780 1.00 54.84 344 ASN A C 1
ATOM 2633 O O . ASN A 1 344 ? -33.435 -42.200 -11.550 1.00 54.84 344 ASN A O 1
ATOM 2637 N N . ALA A 1 345 ? -32.514 -40.772 -13.009 1.00 55.94 345 ALA A N 1
ATOM 2638 C CA . ALA A 1 345 ? -33.302 -41.225 -14.161 1.00 55.94 345 ALA A CA 1
ATOM 2639 C C . ALA A 1 345 ? -32.593 -42.292 -15.024 1.00 55.94 345 ALA A C 1
ATOM 2641 O O . ALA A 1 345 ? -33.209 -42.831 -15.945 1.00 55.94 345 ALA A O 1
ATOM 2642 N N . SER A 1 346 ? -31.322 -42.620 -14.740 1.00 57.03 346 SER A N 1
ATOM 2643 C CA . SER A 1 346 ? -30.553 -43.629 -15.499 1.00 57.03 346 SER A CA 1
ATOM 2644 C C . SER A 1 346 ? -30.417 -44.998 -14.808 1.00 57.03 346 SER A C 1
ATOM 2646 O O . SER A 1 346 ? -29.837 -45.924 -15.378 1.00 57.03 346 SER A O 1
ATOM 2648 N N . GLY A 1 347 ? -30.986 -45.156 -13.609 1.00 55.91 347 GLY A N 1
ATOM 2649 C CA . GLY A 1 347 ? -31.010 -46.417 -12.869 1.00 55.91 347 GLY A CA 1
ATOM 2650 C C . GLY A 1 347 ? -32.272 -47.242 -13.141 1.00 55.91 347 GLY A C 1
ATOM 2651 O O . GLY A 1 347 ? -33.377 -46.776 -12.898 1.00 55.91 347 GLY A O 1
ATOM 2652 N N . ASP A 1 348 ? -32.067 -48.487 -13.573 1.00 48.72 348 ASP A N 1
ATOM 2653 C CA . ASP A 1 348 ? -33.024 -49.601 -13.665 1.00 48.72 348 ASP A CA 1
ATOM 2654 C C . ASP A 1 348 ? -34.002 -49.659 -14.854 1.00 48.72 348 ASP A C 1
ATOM 2656 O O . ASP A 1 348 ? -35.152 -49.226 -14.809 1.00 48.72 348 ASP A O 1
ATOM 2660 N N . ASN A 1 349 ? -33.586 -50.411 -15.880 1.00 45.44 349 ASN A N 1
ATOM 2661 C CA . ASN A 1 349 ? -34.504 -51.239 -16.662 1.00 45.44 349 ASN A CA 1
ATOM 2662 C C . ASN A 1 349 ? -33.916 -52.659 -16.813 1.00 45.44 349 ASN A C 1
ATOM 2664 O O . ASN A 1 349 ? -33.034 -52.855 -17.656 1.00 45.44 349 ASN A O 1
ATOM 2668 N N . PRO A 1 350 ? -34.336 -53.649 -16.002 1.00 51.28 350 PRO A N 1
ATOM 2669 C CA . PRO A 1 350 ? -33.925 -55.031 -16.194 1.00 51.28 350 PRO A CA 1
ATOM 2670 C C . PRO A 1 350 ? -34.834 -55.722 -17.222 1.00 51.28 350 PRO A C 1
ATOM 2672 O O . PRO A 1 350 ? -36.061 -55.643 -17.140 1.00 51.28 350 PRO A O 1
ATOM 2675 N N . ALA A 1 351 ? -34.209 -56.408 -18.181 1.00 42.38 351 ALA A N 1
ATOM 2676 C CA . ALA A 1 351 ? -34.846 -57.418 -19.027 1.00 42.38 351 ALA A CA 1
ATOM 2677 C C . ALA A 1 351 ? -34.889 -58.779 -18.322 1.00 42.38 351 ALA A C 1
ATOM 2679 O O . ALA A 1 351 ? -33.928 -59.076 -17.570 1.00 42.38 351 ALA A O 1
#

Solvent-accessible surface area (backbone atoms only — not comparable to full-atom values): 21445 Å² total; per-residue (Å²): 136,88,83,88,83,88,84,86,89,81,87,88,82,87,86,79,85,81,86,77,80,89,76,90,74,91,80,77,94,72,94,70,92,67,80,81,72,77,72,73,78,52,71,66,63,55,51,54,51,51,52,49,50,53,49,51,52,51,49,51,48,51,46,64,77,41,40,66,59,56,50,51,51,51,51,51,52,51,50,52,50,51,50,51,51,50,52,50,52,56,52,53,53,54,54,53,53,44,54,54,51,49,58,53,24,71,67,45,84,51,38,60,64,20,32,61,43,47,72,71,51,83,79,62,96,55,89,57,34,38,54,54,31,37,51,39,13,55,29,19,50,74,50,69,37,52,71,59,14,45,55,26,17,49,46,21,43,72,79,29,54,89,44,91,49,16,48,52,19,40,42,49,46,13,49,51,26,45,76,70,67,39,40,68,59,13,40,52,30,29,49,46,28,36,70,76,36,60,87,41,76,59,24,70,51,24,35,43,53,38,14,57,36,26,47,76,68,67,38,52,69,62,14,50,53,23,22,50,48,25,33,71,76,40,64,89,35,74,67,19,55,54,26,52,55,50,49,51,54,45,42,73,78,40,47,81,80,56,69,74,75,78,62,71,75,69,76,76,80,78,72,93,80,82,87,89,86,87,83,89,83,84,86,84,87,85,89,87,83,85,92,75,88,88,87,89,80,91,86,88,89,85,79,94,74,87,84,88,71,82,76,74,74,85,76,77,76,68,79,64,64,65,51,55,56,55,53,54,55,56,52,54,61,53,50,59,57,51,57,62,53,57,66,68,71,76,68,85,84,86,129

Nearest PDB structures (foldseek):
  2xev-assembly1_A  TM=9.087E-01  e=1.082E-05  Xanthomonas campestris
  4r7s-assembly1_A  TM=7.728E-01  e=7.487E-04  Parabacteroides merdae ATCC 43184
  2yhc-assembly1_A  TM=6.250E-01  e=2.378E-03  Escherichia coli BL21(DE3)
  2dba-assembly1_A  TM=8.156E-01  e=3.360E-02  Homo sapiens
  9hmf-assembly1_K  TM=5.186E-01  e=5.182E-02  Campylobacter jejuni

Secondary structure (DSSP, 8-state):
-------------PPPP-------------------------HHHHHHHHHHHHHHHHHHHHHHHTHHHHHHHHHHHHHHHHHHHHHHHHHHHHHHHHHHHHHHHTT--SHHHHHHHHHTSPP-SSTTHHHHHHHHHHHHHHTT-HHHHHHHHHHHHHH-TTSTTHHHHHHHHHHHHHHTT-HHHHHHHHHHHHHH-TTSTGGGGHHHHHHHHHHHTT-HHHHHHHHHHHHHHSTTSHHHHHHHHHHHHHHHH-GGGS---------------------------------------------------------PPPTTHHHHHHHHHHHHHHHHHHHHHHHTTSS----

Sequence (351 aa):
MGMDVGSPVRFWRPRRPMCRMQRASERSMALKSGRTKKKNLDIRDVGSMLTQQDELARWLQHLRENALLYAAAAVFVVVCIAAGVLYRANQSAGEQLRLTAYGRAMQEEDAAARLAALERIPIGRDQWSAEVLYILGETAVRAGAYEKASQAFLRVCEEFGGSEFAPRAMEGLGFLAENGGDYNEALARYQEVAQKWPASFSARIQPFNIGRVQERLEDFQAAVEAYQSQIELFPGSHVARNAEGALERLRESHPELFPATESAPAAEVVSEENLEQDDAVEAPEEAAAALTEDASAVAPGAPDAAVPGTVAEPAEIPAESQKATAEAQSEEENVEKAEALEENASGDNPA

Foldseek 3Di:
DDDDDDDDDDDDDDDDDDDDDDDDDDDDDDDDDDDPPPPPPDVVVVVVVVVVVVVVVVVVVVCVVVVVVVVVVVVVVVVVVVVVVVVVVVVVVLVVVLVVLLVVLVPDPQLVSSLVSLVPRDQDLDLCNLVSLLVNLVSCVVVVNLVSNLVSLVCSCVVPVVHLCNLVSLLSNLVSCVVVVNLVSSLVSLVCSCVVPVPHPSNLLSLLSNLVSCVSVVVNLSSLVSLVVSCVVPPPDPSNVVSVVVNVVCCVVPVVSPPPPPDPPDPPPPDDDDDDYDDDDDDDDDDDDDDDDDDDDDYDDDDDDDDPPDPDDDDDDPPPVVVVVVVVVVVVVVVVVVVVVVVVVPDDDDD

Mean predicted aligned error: 19.63 Å

pLDDT: mean 72.47, std 25.2, range [26.52, 98.38]

Radius of gyration: 39.0 Å; Cα contacts (8 Å, |Δi|>4): 221; chains: 1; bounding box: 108×102×102 Å